Protein AF-A0A559A047-F1 (afdb_monomer)

Sequence (245 aa):
FEKEGGDVDLVPFVTLNEDALVKSVAIMVENIDNTTVFFVAGGFSAADEPDGSAKFIVNILLNEKVRAAIDSFIARGGLIIGICNGFQALVKSGLLPYGNFEDAKSTSPTLFYNDANQHVAKMVETRIANTNSPWLTGVQVGDIHAIPVSHGEGKFVVTAEEFAELRDNGQIFSQYVDFEGKPSMDSKYNPNGSVHAIEGITSKNGQIIGKMGHSERYEDGLFQNIPGNKDQHLFASAVKYFTGK

pLDDT: mean 95.32, std 5.27, range [61.28, 98.88]

Organism: Streptococcus pneumoniae (NCBI:txid1313)

Solvent-accessible surface area (backbone atoms only — not comparable to full-atom values): 12922 Å² total; per-residue (Å²): 82,61,91,58,72,38,89,81,88,88,76,83,79,43,72,90,44,70,70,44,34,56,49,31,52,51,54,50,31,55,48,46,72,74,51,61,68,47,75,39,66,57,69,56,46,74,75,21,49,95,83,45,70,16,50,55,51,23,56,52,54,65,32,70,65,42,34,54,33,49,54,54,32,48,75,74,70,28,36,37,41,16,31,35,30,13,19,40,16,37,27,74,48,16,33,37,58,56,61,47,81,44,84,80,51,100,64,50,59,41,61,36,64,10,75,77,74,44,72,45,74,49,76,35,39,32,26,28,65,34,54,73,26,61,45,29,70,63,55,53,71,66,46,61,33,40,32,46,34,72,46,42,53,60,9,35,45,63,42,74,65,56,45,49,50,36,55,76,70,43,21,47,28,28,25,17,13,41,99,87,68,44,75,25,76,52,58,91,36,14,72,25,55,18,53,91,11,45,43,22,37,28,10,74,77,21,43,32,38,28,25,43,50,40,67,79,80,65,56,97,84,60,65,78,92,52,79,74,45,54,80,65,36,41,54,47,16,46,42,24,68,78,67,76,100

Radius of gyration: 17.15 Å; Cα contacts (8 Å, |Δi|>4): 514; chains: 1; bounding box: 40×43×46 Å

Foldseek 3Di:
DVVLVDDDDDDDQDDPDDVSNVVSLVVLLVVLQVDQEAEDEADAVVPLPDPGALVVVLVSCPDPSNLVSVVVSLVVLGFYEYEASGLQSCQCQCCPQAVHRDDDDPQGKHWAFFPVLDWDWDWAKKFFCAQLALLQPVDDGLAIATFTFTDGGQAIDHDPVVVVVQVVLRFQGMFFDDPVSHHDQPCVGLVRSHVSRRAKTHYSNRRYIYGRTCLVPDDPPPPPVPDGHSHSCSVNSSVCVVPVD

Mean predicted aligned error: 3.23 Å

InterPro domains:
  IPR029062 Class I glutamine amidotransferase-like [G3DSA:3.40.50.880] (1-243)
  IPR029062 Class I glutamine amidotransferase-like [SSF52317] (31-242)

Nearest PDB structures (foldseek):
  6jt9-assembly1_A  TM=8.331E-01  e=6.685E-14  Salmonella enterica subsp. enterica serovar Typhimurium
  7dw7-assembly1_A  TM=8.447E-01  e=9.675E-14  Salmonella enterica subsp. enterica serovar Typhimurium
  6jt8-assembly1_A  TM=8.347E-01  e=8.042E-14  Salmonella enterica subsp. enterica serovar Typhimurium
  6jta-assembly1_A  TM=8.471E-01  e=1.238E-13  Salmonella enterica subsp. enterica serovar Typhimurium
  4lgy-assembly1_A  TM=8.451E-01  e=3.120E-13  Salmonella enterica subsp. enterica serovar Typhimurium str. LT2

Structure (mmCIF, N/CA/C/O backbone):
data_AF-A0A559A047-F1
#
_entry.id   AF-A0A559A047-F1
#
loop_
_atom_site.group_PDB
_atom_site.id
_atom_site.type_symbol
_atom_site.label_atom_id
_atom_site.label_alt_id
_atom_site.label_comp_id
_atom_site.label_asym_id
_atom_site.label_entity_id
_atom_site.label_seq_id
_atom_site.pdbx_PDB_ins_code
_atom_site.Cartn_x
_atom_site.Cartn_y
_atom_site.Cartn_z
_atom_site.occupancy
_atom_site.B_iso_or_equiv
_atom_site.auth_seq_id
_atom_site.auth_comp_id
_atom_site.auth_asym_id
_atom_site.auth_atom_id
_atom_site.pdbx_PDB_model_num
ATOM 1 N N . PHE A 1 1 ? -14.385 -0.447 -3.610 1.00 94.56 1 PHE A N 1
ATOM 2 C CA . PHE A 1 1 ? -15.170 -0.963 -2.470 1.00 94.56 1 PHE A CA 1
ATOM 3 C C . PHE A 1 1 ? -16.661 -0.985 -2.773 1.00 94.56 1 PHE A C 1
ATOM 5 O O . PHE A 1 1 ? -17.214 -2.071 -2.726 1.00 94.56 1 PHE A O 1
ATOM 12 N N . GLU A 1 2 ? -17.290 0.129 -3.165 1.00 95.88 2 GLU A N 1
ATOM 13 C CA . GLU A 1 2 ? -18.728 0.154 -3.519 1.00 95.88 2 GLU A CA 1
ATOM 14 C C . GLU A 1 2 ? -19.110 -0.876 -4.594 1.00 95.88 2 GLU A C 1
ATOM 16 O O . GLU A 1 2 ? -20.060 -1.631 -4.408 1.00 95.88 2 GLU A O 1
ATOM 21 N N . LYS A 1 3 ? -18.312 -0.996 -5.671 1.00 93.94 3 LYS A N 1
ATOM 22 C CA . LYS A 1 3 ? -18.480 -2.034 -6.714 1.00 93.94 3 LYS A CA 1
ATOM 23 C C . LYS A 1 3 ? -18.537 -3.460 -6.146 1.00 93.94 3 LYS A C 1
ATOM 25 O O . LYS A 1 3 ? -19.257 -4.299 -6.672 1.00 93.94 3 LYS A O 1
ATOM 30 N N . GLU A 1 4 ? -17.806 -3.708 -5.064 1.00 95.69 4 GLU A N 1
ATOM 31 C CA . GLU A 1 4 ? -17.700 -5.015 -4.408 1.00 95.69 4 GLU A CA 1
ATOM 32 C C . GLU A 1 4 ? -18.753 -5.205 -3.303 1.00 95.69 4 GLU A C 1
ATOM 34 O O . GLU A 1 4 ? -18.757 -6.225 -2.622 1.00 95.69 4 GLU A O 1
ATOM 39 N N . GLY A 1 5 ? -19.652 -4.232 -3.105 1.00 95.12 5 GLY A N 1
ATOM 40 C CA . GLY A 1 5 ? -20.720 -4.282 -2.105 1.00 95.12 5 GLY A CA 1
ATOM 41 C C . GLY A 1 5 ? -20.343 -3.749 -0.720 1.00 95.12 5 GLY A C 1
ATOM 42 O O . GLY A 1 5 ? -21.076 -4.000 0.234 1.00 95.12 5 GLY A O 1
ATOM 43 N N . GLY A 1 6 ? -19.218 -3.039 -0.588 1.00 95.38 6 GLY A N 1
ATOM 44 C CA . GLY A 1 6 ? -18.869 -2.319 0.640 1.00 95.38 6 GLY A CA 1
ATOM 45 C C . GLY A 1 6 ? -19.528 -0.939 0.710 1.00 95.38 6 GLY A C 1
ATOM 46 O O . GLY A 1 6 ? -19.607 -0.256 -0.307 1.00 95.38 6 GLY A O 1
ATOM 47 N N . ASP A 1 7 ? -19.948 -0.525 1.905 1.00 96.31 7 ASP A N 1
ATOM 48 C CA . ASP A 1 7 ? -20.352 0.859 2.182 1.00 96.31 7 ASP A CA 1
ATOM 49 C C . ASP A 1 7 ? -19.104 1.733 2.394 1.00 96.31 7 ASP A C 1
ATOM 51 O O . ASP A 1 7 ? -18.129 1.273 3.000 1.00 96.31 7 ASP A O 1
ATOM 55 N N . VAL A 1 8 ? -19.084 2.948 1.840 1.00 96.12 8 VAL A N 1
ATOM 56 C CA . VAL A 1 8 ? -17.882 3.798 1.802 1.00 96.12 8 VAL A CA 1
ATOM 57 C C . VAL A 1 8 ? -18.174 5.197 2.324 1.00 96.12 8 VAL A C 1
ATOM 59 O O . VAL A 1 8 ? -18.766 6.026 1.640 1.00 96.12 8 VAL A O 1
ATOM 62 N N . ASP A 1 9 ? -17.599 5.496 3.486 1.00 95.44 9 ASP A N 1
ATOM 63 C CA . ASP A 1 9 ? -17.554 6.845 4.040 1.00 95.44 9 ASP A CA 1
ATOM 64 C C . ASP A 1 9 ? -16.245 7.553 3.662 1.00 95.44 9 ASP A C 1
ATOM 66 O O . ASP A 1 9 ? -15.187 7.342 4.263 1.00 95.44 9 ASP A O 1
ATOM 70 N N . LEU A 1 10 ? -16.307 8.430 2.656 1.00 94.19 10 LEU A N 1
ATOM 71 C CA . LEU A 1 10 ? -15.186 9.292 2.280 1.00 94.19 10 LEU A CA 1
ATOM 72 C C . LEU A 1 10 ? -15.208 10.583 3.106 1.00 94.19 10 LEU A C 1
ATOM 74 O O . LEU A 1 10 ? -15.991 11.494 2.833 1.00 94.19 10 LEU A O 1
ATOM 78 N N . VAL A 1 11 ? -14.302 10.696 4.078 1.00 91.69 11 VAL A N 1
ATOM 79 C CA . VAL A 1 11 ? -14.244 11.862 4.970 1.00 91.69 11 VAL A CA 1
ATOM 80 C C . VAL A 1 11 ? -12.954 12.663 4.774 1.00 91.69 11 VAL A C 1
ATOM 82 O O . VAL A 1 11 ? -11.863 12.129 4.981 1.00 91.69 11 VAL A O 1
ATOM 85 N N . PRO A 1 12 ? -13.039 13.956 4.404 1.00 92.06 12 PRO A N 1
ATOM 86 C CA . PRO A 1 12 ? -11.865 14.813 4.323 1.00 92.06 12 PRO A CA 1
ATOM 87 C C . PRO A 1 12 ? -11.350 15.166 5.722 1.00 92.06 12 PRO A C 1
ATOM 89 O O . PRO A 1 12 ? -12.118 15.542 6.608 1.00 92.06 12 PRO A O 1
ATOM 92 N N . PHE A 1 13 ? -10.030 15.122 5.902 1.00 92.94 13 PHE A N 1
ATOM 93 C CA . PHE A 1 13 ? -9.384 15.618 7.113 1.00 92.94 13 PHE A CA 1
ATOM 94 C C . PHE A 1 13 ? -9.117 17.124 6.975 1.00 92.94 13 PHE A C 1
ATOM 96 O O . PHE A 1 13 ? -8.301 17.549 6.155 1.00 92.94 13 PHE A O 1
ATOM 103 N N . VAL A 1 14 ? -9.832 17.948 7.741 1.00 94.19 14 VAL A N 1
ATOM 104 C CA . VAL A 1 14 ? -9.858 19.408 7.574 1.00 94.19 14 VAL A CA 1
ATOM 105 C C . VAL A 1 14 ? -8.862 20.084 8.517 1.00 94.19 14 VAL A C 1
ATOM 107 O O . VAL A 1 14 ? -8.953 19.954 9.733 1.00 94.19 14 VAL A O 1
ATOM 110 N N . THR A 1 15 ? -7.943 20.872 7.955 1.00 91.31 15 THR A N 1
ATOM 111 C CA . THR A 1 15 ? -6.836 21.530 8.683 1.00 91.31 15 THR A CA 1
ATOM 112 C C . THR A 1 15 ? -6.876 23.056 8.661 1.00 91.31 15 THR A C 1
ATOM 114 O O . THR A 1 15 ? -5.868 23.712 8.902 1.00 91.31 15 THR A O 1
ATOM 117 N N . LEU A 1 16 ? -8.031 23.650 8.354 1.00 92.25 16 LEU A N 1
ATOM 118 C CA . LEU A 1 16 ? -8.151 25.100 8.151 1.00 92.25 16 LEU A CA 1
ATOM 119 C C . LEU A 1 16 ? -7.840 25.930 9.408 1.00 92.25 16 LEU A C 1
ATOM 121 O O . LEU A 1 16 ? -7.408 27.074 9.297 1.00 92.25 16 LEU A O 1
ATOM 125 N N . ASN A 1 17 ? -8.102 25.377 10.592 1.00 94.56 17 ASN A N 1
ATOM 126 C CA . ASN A 1 17 ? -7.826 25.974 11.897 1.00 94.56 17 ASN A CA 1
ATOM 127 C C . ASN A 1 17 ? -7.798 24.880 12.982 1.00 94.56 17 ASN A C 1
ATOM 129 O O . ASN A 1 17 ? -8.075 23.712 12.699 1.00 94.56 17 ASN A O 1
ATOM 133 N N . GLU A 1 18 ? -7.459 25.260 14.214 1.00 94.12 18 GLU A N 1
ATOM 134 C CA . GLU A 1 18 ? -7.336 24.340 15.352 1.00 94.12 18 GLU A CA 1
ATOM 135 C C . GLU A 1 18 ? -8.647 23.602 15.667 1.00 94.12 18 GLU A C 1
ATOM 137 O O . GLU A 1 18 ? -8.643 22.378 15.792 1.00 94.12 18 GLU A O 1
ATOM 142 N N . ASP A 1 19 ? -9.783 24.304 15.695 1.00 96.44 19 ASP A N 1
ATOM 143 C CA . ASP A 1 19 ? -11.090 23.688 15.958 1.00 96.44 19 ASP A CA 1
ATOM 144 C C . ASP A 1 19 ? -11.451 22.639 14.894 1.00 96.44 19 ASP A C 1
ATOM 146 O O . ASP A 1 19 ? -11.928 21.546 15.209 1.00 96.44 19 ASP A O 1
ATOM 150 N N . ALA A 1 20 ? -11.193 22.945 13.619 1.00 96.31 20 ALA A N 1
ATOM 151 C CA . ALA A 1 20 ? -11.416 22.027 12.507 1.00 96.31 20 ALA A CA 1
ATOM 152 C C . ALA A 1 20 ? -10.490 20.805 12.577 1.00 96.31 20 ALA A C 1
ATOM 154 O O . ALA A 1 20 ? -10.931 19.694 12.274 1.00 96.31 20 ALA A O 1
ATOM 155 N N . LEU A 1 21 ? -9.244 20.992 13.021 1.00 94.81 21 LEU A N 1
ATOM 156 C CA . LEU A 1 21 ? -8.288 19.909 13.231 1.00 94.81 21 LEU A CA 1
ATOM 157 C C . LEU A 1 21 ? -8.768 18.964 14.339 1.00 94.81 21 LEU A C 1
ATOM 159 O O . LEU A 1 21 ? -8.860 17.756 14.124 1.00 94.81 21 LEU A O 1
ATOM 163 N N . VAL A 1 22 ? -9.130 19.511 15.503 1.00 96.25 22 VAL A N 1
ATOM 164 C CA . VAL A 1 22 ? -9.648 18.738 16.644 1.00 96.25 22 VAL A CA 1
ATOM 165 C C . VAL A 1 22 ? -10.919 17.985 16.253 1.00 96.25 22 VAL A C 1
ATOM 167 O O . VAL A 1 22 ? -11.059 16.801 16.569 1.00 96.25 22 VAL A O 1
ATOM 170 N N . LYS A 1 23 ? -11.821 18.638 15.513 1.00 97.50 23 LYS A N 1
ATOM 171 C CA . LYS A 1 23 ? -13.036 18.009 14.988 1.00 97.50 23 LYS A CA 1
ATOM 172 C C . LYS A 1 23 ? -12.722 16.885 13.999 1.00 97.50 23 LYS A C 1
ATOM 174 O O . LYS A 1 23 ? -13.347 15.833 14.079 1.00 97.50 23 LYS A O 1
ATOM 179 N N . SER A 1 24 ? -11.752 17.075 13.105 1.00 97.50 24 SER A N 1
ATOM 180 C CA . SER A 1 24 ? -11.345 16.046 12.137 1.00 97.50 24 SER A CA 1
ATOM 181 C C . SER A 1 24 ? -10.750 14.821 12.824 1.00 97.50 24 SER A C 1
ATOM 183 O O . SER A 1 24 ? -11.077 13.701 12.447 1.00 97.50 24 SER A O 1
ATOM 185 N N . VAL A 1 25 ? -9.950 15.014 13.880 1.00 97.75 25 VAL A N 1
ATOM 186 C CA . VAL A 1 25 ? -9.449 13.910 14.716 1.00 97.75 25 VAL A CA 1
ATOM 187 C C . VAL A 1 25 ? -10.603 13.150 15.368 1.00 97.75 25 VAL A C 1
ATOM 189 O O . VAL A 1 25 ? -10.619 11.925 15.324 1.00 97.75 25 VAL A O 1
ATOM 192 N N . ALA A 1 26 ? -11.580 13.855 15.947 1.00 98.00 26 ALA A N 1
ATOM 193 C CA . ALA A 1 26 ? -12.727 13.216 16.592 1.00 98.00 26 ALA A CA 1
ATOM 194 C C . ALA A 1 26 ? -13.568 12.390 15.602 1.00 98.00 26 ALA A C 1
ATOM 196 O O . ALA A 1 26 ? -13.859 11.232 15.885 1.00 98.00 26 ALA A O 1
ATOM 197 N N . ILE A 1 27 ? -13.886 12.954 14.430 1.00 97.88 27 ILE A N 1
ATOM 198 C CA . ILE A 1 27 ? -14.633 12.252 13.372 1.00 97.88 27 ILE A CA 1
ATOM 199 C C . ILE A 1 27 ? -13.848 11.037 12.867 1.00 97.88 27 ILE A C 1
ATOM 201 O O . ILE A 1 27 ? -14.415 9.971 12.661 1.00 97.88 27 ILE A O 1
ATOM 205 N N . MET A 1 28 ? -12.534 11.176 12.677 1.00 97.62 28 MET A N 1
ATOM 206 C CA . MET A 1 28 ? -11.696 10.068 12.225 1.00 97.62 28 MET A CA 1
ATOM 207 C C . MET A 1 28 ? -11.689 8.915 13.232 1.00 97.62 28 MET A C 1
ATOM 209 O O . MET A 1 28 ? -11.826 7.769 12.820 1.00 97.62 28 MET A O 1
ATOM 213 N N . VAL A 1 29 ? -11.563 9.208 14.530 1.00 98.31 29 VAL A N 1
ATOM 214 C CA . VAL A 1 29 ? -11.638 8.194 15.596 1.00 98.31 29 VAL A CA 1
ATOM 215 C C . VAL A 1 29 ? -12.998 7.500 15.590 1.00 98.31 29 VAL A C 1
ATOM 217 O O . VAL A 1 29 ? -13.044 6.276 15.548 1.00 98.31 29 VAL A O 1
ATOM 220 N N . GLU A 1 30 ? -14.092 8.263 15.539 1.00 98.19 30 GLU A N 1
ATOM 221 C CA . GLU A 1 30 ? -15.452 7.711 15.480 1.00 98.19 30 GLU A CA 1
ATOM 222 C C . GLU A 1 30 ? -15.652 6.796 14.261 1.00 98.19 30 GLU A C 1
ATOM 224 O O . GLU A 1 30 ? -16.210 5.705 14.382 1.00 98.19 30 GLU A O 1
ATOM 229 N N . ASN A 1 31 ? -15.148 7.188 13.092 1.00 97.69 31 ASN A N 1
ATOM 230 C CA . ASN A 1 31 ? -15.243 6.369 11.886 1.00 97.69 31 ASN A CA 1
ATOM 231 C C . ASN A 1 31 ? -14.371 5.114 11.965 1.00 97.69 31 ASN A C 1
ATOM 233 O O . ASN A 1 31 ? -14.818 4.038 11.571 1.00 97.69 31 ASN A O 1
ATOM 237 N N . ILE A 1 32 ? -13.147 5.224 12.495 1.00 97.81 32 ILE A N 1
ATOM 238 C CA . ILE A 1 32 ? -12.282 4.062 12.738 1.00 97.81 32 ILE A CA 1
ATOM 239 C C . ILE A 1 32 ? -12.993 3.087 13.674 1.00 97.81 32 ILE A C 1
ATOM 241 O O . ILE A 1 32 ? -13.008 1.893 13.392 1.00 97.81 32 ILE A O 1
ATOM 245 N N . ASP A 1 33 ? -13.658 3.576 14.720 1.00 97.31 33 ASP A N 1
ATOM 246 C CA . ASP A 1 33 ? -14.400 2.753 15.674 1.00 97.31 33 ASP A CA 1
ATOM 247 C C . ASP A 1 33 ? -15.636 2.077 15.066 1.00 97.31 33 ASP A C 1
ATOM 249 O O . ASP A 1 33 ? -16.035 1.023 15.558 1.00 97.31 33 ASP A O 1
ATOM 253 N N . ASN A 1 34 ? -16.185 2.573 13.957 1.00 96.94 34 ASN A N 1
ATOM 254 C CA . ASN A 1 34 ? -17.396 2.021 13.336 1.00 96.94 34 ASN A CA 1
ATOM 255 C C . ASN A 1 34 ? -17.174 1.338 11.975 1.00 96.94 34 ASN A C 1
ATOM 257 O O . ASN A 1 34 ? -18.116 0.781 11.417 1.00 96.94 34 ASN A O 1
ATOM 261 N N . THR A 1 35 ? -15.942 1.312 11.458 1.00 97.56 35 THR A N 1
ATOM 262 C CA . THR A 1 35 ? -15.602 0.624 10.200 1.00 97.56 35 THR A CA 1
ATOM 263 C C . THR A 1 35 ? -14.910 -0.726 10.422 1.00 97.56 35 THR A C 1
ATOM 265 O O . THR A 1 35 ? -14.340 -1.008 11.482 1.00 97.56 35 THR A O 1
ATOM 268 N N . THR A 1 36 ? -14.921 -1.576 9.394 1.00 97.69 36 THR A N 1
ATOM 269 C CA . THR A 1 36 ? -14.139 -2.824 9.317 1.00 97.69 36 THR A CA 1
ATOM 270 C C . THR A 1 36 ? -12.917 -2.707 8.406 1.00 97.69 36 THR A C 1
ATOM 272 O O . THR A 1 36 ? -11.971 -3.486 8.538 1.00 97.69 36 THR A O 1
ATOM 275 N N . VAL A 1 37 ? -12.903 -1.716 7.508 1.00 98.31 37 VAL A N 1
ATOM 276 C CA . VAL A 1 37 ? -11.804 -1.453 6.574 1.00 98.31 37 VAL A CA 1
ATOM 277 C C . VAL A 1 37 ? -11.386 0.008 6.668 1.00 98.31 37 VAL A C 1
ATOM 279 O O . VAL A 1 37 ? -12.218 0.909 6.574 1.00 98.31 37 VAL A O 1
ATOM 282 N N . PHE A 1 38 ? -10.083 0.245 6.799 1.00 98.19 38 PHE A N 1
ATOM 283 C CA . PHE A 1 38 ? -9.502 1.582 6.793 1.00 98.19 38 PHE A CA 1
ATOM 284 C C . PHE A 1 38 ? -8.561 1.753 5.592 1.00 98.19 38 PHE A C 1
ATOM 286 O O . PHE A 1 38 ? -7.530 1.088 5.485 1.00 98.19 38 PHE A O 1
ATOM 293 N N . PHE A 1 39 ? -8.923 2.644 4.666 1.00 98.00 39 PHE A N 1
ATOM 294 C CA . PHE A 1 39 ? -8.130 2.948 3.475 1.00 98.00 39 PHE A CA 1
ATOM 295 C C . PHE A 1 39 ? -7.461 4.319 3.623 1.00 98.00 39 PHE A C 1
ATOM 297 O O . PHE A 1 39 ? -8.120 5.356 3.623 1.00 98.00 39 PHE A O 1
ATOM 304 N N . VAL A 1 40 ? -6.129 4.323 3.682 1.00 96.56 40 VAL A N 1
ATOM 305 C CA . VAL A 1 40 ? -5.307 5.525 3.518 1.00 96.56 40 VAL A CA 1
ATOM 306 C C . VAL A 1 40 ? -5.052 5.783 2.025 1.00 96.56 40 VAL A C 1
ATOM 308 O O . VAL A 1 40 ? -4.298 5.057 1.369 1.00 96.56 40 VAL A O 1
ATOM 311 N N . ALA A 1 41 ? -5.714 6.799 1.472 1.00 92.38 41 ALA A N 1
ATOM 312 C CA . ALA A 1 41 ? -5.682 7.110 0.043 1.00 92.38 41 ALA A CA 1
ATOM 313 C C . ALA A 1 41 ? -4.315 7.628 -0.453 1.00 92.38 41 ALA A C 1
ATOM 315 O O . ALA A 1 41 ? -3.497 8.147 0.309 1.00 92.38 41 ALA A O 1
ATOM 316 N N . GLY A 1 42 ? -4.087 7.508 -1.764 1.00 89.31 42 GLY A N 1
ATOM 317 C CA . GLY A 1 42 ? -2.942 8.111 -2.448 1.00 89.31 42 GLY A CA 1
ATOM 318 C C . GLY A 1 42 ? -3.128 9.608 -2.727 1.00 89.31 42 GLY A C 1
ATOM 319 O O . GLY A 1 42 ? -4.227 10.144 -2.612 1.00 89.31 42 GLY A O 1
ATOM 320 N N . GLY A 1 43 ? -2.058 10.287 -3.145 1.00 89.12 43 GLY A N 1
ATOM 321 C CA . GLY A 1 43 ? -2.073 11.724 -3.425 1.00 89.12 43 GLY A CA 1
ATOM 322 C C . GLY A 1 43 ? -0.743 12.389 -3.086 1.00 89.12 43 GLY A C 1
ATOM 323 O O . GLY A 1 43 ? 0.294 11.738 -3.110 1.00 89.12 43 GLY A O 1
ATOM 324 N N . PHE A 1 44 ? -0.803 13.679 -2.773 1.00 84.88 44 PHE A N 1
ATOM 325 C CA . PHE A 1 44 ? 0.323 14.486 -2.299 1.00 84.88 44 PHE A CA 1
ATOM 326 C C . PHE A 1 44 ? -0.138 15.229 -1.043 1.00 84.88 44 PHE A C 1
ATOM 328 O O . PHE A 1 44 ? -0.491 16.411 -1.100 1.00 84.88 44 PHE A O 1
ATOM 335 N N . SER A 1 45 ? -0.275 14.521 0.083 1.00 79.00 45 SER A N 1
ATOM 336 C CA . SER A 1 45 ? -0.760 15.131 1.325 1.00 79.00 45 SER A CA 1
ATOM 337 C C . SER A 1 45 ? 0.152 16.293 1.730 1.00 79.00 45 SER A C 1
ATOM 339 O O . SER A 1 45 ? 1.362 16.104 1.832 1.00 79.00 45 SER A O 1
ATOM 341 N N . ALA A 1 46 ? -0.420 17.486 1.925 1.00 79.12 46 ALA A N 1
ATOM 342 C CA . ALA A 1 46 ? 0.334 18.729 2.133 1.00 79.12 46 ALA A CA 1
ATOM 343 C C . ALA A 1 46 ? 1.414 19.001 1.059 1.00 79.12 46 ALA A C 1
ATOM 345 O O . ALA A 1 46 ? 2.460 19.557 1.368 1.00 79.12 46 ALA A O 1
ATOM 346 N N . ALA A 1 47 ? 1.165 18.599 -0.194 1.00 77.81 47 ALA A N 1
ATOM 347 C CA . ALA A 1 47 ? 2.112 18.698 -1.310 1.00 77.81 47 ALA A CA 1
ATOM 348 C C . ALA A 1 47 ? 3.462 17.988 -1.068 1.00 77.81 47 ALA A C 1
ATOM 350 O O . ALA A 1 47 ? 4.443 18.318 -1.722 1.00 77.81 47 ALA A O 1
ATOM 351 N N . ASP A 1 48 ? 3.498 17.014 -0.147 1.00 77.94 48 ASP A N 1
ATOM 352 C CA . ASP A 1 48 ? 4.711 16.323 0.316 1.00 77.94 48 ASP A CA 1
ATOM 353 C C . ASP A 1 48 ? 5.765 17.243 0.986 1.00 77.94 48 ASP A C 1
ATOM 355 O O . ASP A 1 48 ? 6.903 16.843 1.241 1.00 77.94 48 ASP A O 1
ATOM 359 N N . GLU A 1 49 ? 5.355 18.455 1.369 1.00 74.69 49 GLU A N 1
ATOM 360 C CA . GLU A 1 49 ? 6.133 19.407 2.165 1.00 74.69 49 GLU A CA 1
ATOM 361 C C . GLU A 1 49 ? 6.090 19.053 3.671 1.00 74.69 49 GLU A C 1
ATOM 363 O O . GLU A 1 49 ? 5.137 18.421 4.149 1.00 74.69 49 GLU A O 1
ATOM 368 N N . PRO A 1 50 ? 7.084 19.475 4.482 1.00 61.28 50 PRO A N 1
ATOM 369 C CA . PRO A 1 50 ? 8.269 20.256 4.106 1.00 61.28 50 PRO A CA 1
ATOM 370 C C . PRO A 1 50 ? 9.476 19.431 3.630 1.00 61.28 50 PRO A C 1
ATOM 372 O O . PRO A 1 50 ? 10.445 20.009 3.172 1.00 61.28 50 PRO A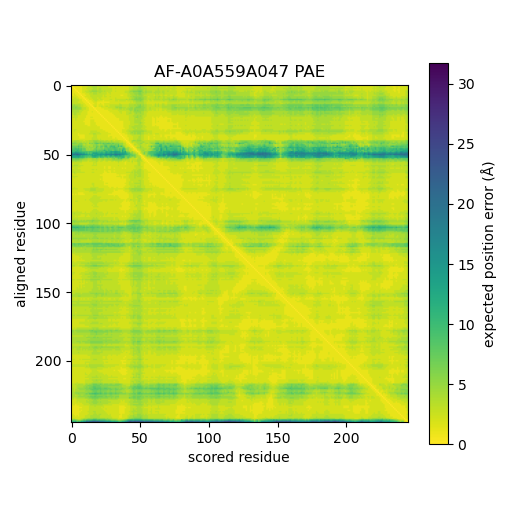 O 1
ATOM 375 N N . ASP A 1 51 ? 9.479 18.104 3.801 1.00 66.94 51 ASP A N 1
ATOM 376 C CA . ASP A 1 51 ? 10.692 17.290 3.589 1.00 66.94 51 ASP A CA 1
ATOM 377 C C . ASP A 1 51 ? 10.335 15.811 3.306 1.00 66.94 51 ASP A C 1
ATOM 379 O O . ASP A 1 51 ? 10.813 14.893 3.986 1.00 66.94 51 ASP A O 1
ATOM 383 N N . GLY A 1 52 ? 9.425 15.561 2.366 1.00 72.06 52 GLY A N 1
ATOM 384 C CA . GLY A 1 52 ? 9.163 14.230 1.811 1.00 72.06 52 GLY A CA 1
ATOM 385 C C . GLY A 1 52 ? 7.764 13.680 2.075 1.00 72.06 52 GLY A C 1
ATOM 386 O O . GLY A 1 52 ? 7.062 14.078 3.012 1.00 72.06 52 GLY A O 1
ATOM 387 N N . SER A 1 53 ? 7.377 12.695 1.265 1.00 81.88 53 SER A N 1
ATOM 388 C CA . SER A 1 53 ? 5.977 12.315 1.113 1.00 81.88 53 SER A CA 1
ATOM 389 C C . SER A 1 53 ? 5.323 11.758 2.373 1.00 81.88 53 SER A C 1
ATOM 391 O O . SER A 1 53 ? 5.957 11.079 3.190 1.00 81.88 53 SER A O 1
ATOM 393 N N . ALA A 1 54 ? 4.017 12.009 2.481 1.00 87.56 54 ALA A N 1
ATOM 394 C CA . ALA A 1 54 ? 3.100 11.467 3.488 1.00 87.56 54 ALA A CA 1
ATOM 395 C C . ALA A 1 54 ? 3.304 11.933 4.942 1.00 87.56 54 ALA A C 1
ATOM 397 O O . ALA A 1 54 ? 2.568 11.487 5.823 1.00 87.56 54 ALA A O 1
ATOM 398 N N . LYS A 1 55 ? 4.241 12.849 5.229 1.00 87.38 55 LYS A N 1
ATOM 399 C CA . LYS A 1 55 ? 4.496 13.351 6.599 1.00 87.38 55 LYS A CA 1
ATOM 400 C C . LYS A 1 55 ? 3.249 13.875 7.299 1.00 87.38 55 LYS A C 1
ATOM 402 O O . LYS A 1 55 ? 3.060 13.646 8.491 1.00 87.38 55 LYS A O 1
ATOM 407 N N . PHE A 1 56 ? 2.389 14.557 6.552 1.00 90.06 56 PHE A N 1
ATOM 408 C CA . PHE A 1 56 ? 1.139 15.061 7.092 1.00 90.06 56 PHE A CA 1
ATOM 409 C C . PHE A 1 56 ? 0.226 13.922 7.576 1.00 90.06 56 PHE A C 1
ATOM 411 O O . PHE A 1 56 ? -0.263 13.969 8.703 1.00 90.06 56 PHE A O 1
ATOM 418 N N . ILE A 1 57 ? 0.068 12.862 6.775 1.00 93.69 57 ILE A N 1
ATOM 419 C CA . ILE A 1 57 ? -0.701 11.674 7.169 1.00 93.69 57 ILE A CA 1
ATOM 420 C C . ILE A 1 57 ? -0.036 10.980 8.363 1.00 93.69 57 ILE A C 1
ATOM 422 O O . ILE A 1 57 ? -0.731 10.611 9.304 1.00 93.69 57 ILE A O 1
ATOM 426 N N . VAL A 1 58 ? 1.295 10.853 8.377 1.00 94.25 58 VAL A N 1
ATOM 427 C CA . VAL A 1 58 ? 2.037 10.256 9.503 1.00 94.25 58 VAL A CA 1
ATOM 428 C C . VAL A 1 58 ? 1.720 10.973 10.816 1.00 94.25 58 VAL A C 1
ATOM 430 O O . VAL A 1 58 ? 1.401 10.313 11.800 1.00 94.25 58 VAL A O 1
ATOM 433 N N . ASN A 1 59 ? 1.718 12.308 10.833 1.00 93.00 59 ASN A N 1
ATOM 434 C CA . ASN A 1 59 ? 1.372 13.077 12.033 1.00 93.00 59 ASN A CA 1
ATOM 435 C C . ASN A 1 59 ? -0.063 12.814 12.515 1.00 93.00 59 ASN A C 1
ATOM 437 O O . ASN A 1 59 ? -0.307 12.796 13.720 1.00 93.00 59 ASN A O 1
ATOM 441 N N . ILE A 1 60 ? -1.006 12.594 11.594 1.00 94.81 60 ILE A N 1
ATOM 442 C CA . ILE A 1 60 ? -2.380 12.210 11.944 1.00 94.81 60 ILE A CA 1
ATOM 443 C C . ILE A 1 60 ? -2.402 10.801 12.539 1.00 94.81 60 ILE A C 1
ATOM 445 O O . ILE A 1 60 ? -2.992 10.606 13.596 1.00 94.81 60 ILE A O 1
ATOM 449 N N . LEU A 1 61 ? -1.747 9.830 11.894 1.00 96.31 61 LEU A N 1
ATOM 450 C CA . LEU A 1 61 ? -1.708 8.438 12.359 1.00 96.31 61 LEU A CA 1
ATOM 451 C C . LEU A 1 61 ? -1.039 8.306 13.736 1.00 96.31 61 LEU A C 1
ATOM 453 O O . LEU A 1 61 ? -1.444 7.465 14.531 1.00 96.31 61 LEU A O 1
ATOM 457 N N . LEU A 1 62 ? -0.042 9.148 14.023 1.00 95.56 62 LEU A N 1
ATOM 458 C CA . LEU A 1 62 ? 0.668 9.187 15.303 1.00 95.56 62 LEU A CA 1
ATOM 459 C C . LEU A 1 62 ? -0.034 10.032 16.378 1.00 95.56 62 LEU A C 1
ATOM 461 O O . LEU A 1 62 ? 0.426 10.051 17.521 1.00 95.56 62 LEU A O 1
ATOM 465 N N . ASN A 1 63 ? -1.138 10.718 16.058 1.00 96.94 63 ASN A N 1
ATOM 466 C CA . ASN A 1 63 ? -1.954 11.375 17.075 1.00 96.94 63 ASN A CA 1
ATOM 467 C C . ASN A 1 63 ? -2.440 10.333 18.092 1.00 96.94 63 ASN A C 1
ATOM 469 O O . ASN A 1 63 ? -3.003 9.318 17.701 1.00 96.94 63 ASN A O 1
ATOM 473 N N . GLU A 1 64 ? -2.279 10.600 19.389 1.00 97.31 64 GLU A N 1
ATOM 474 C CA . GLU A 1 64 ? -2.559 9.633 20.462 1.00 97.31 64 GLU A CA 1
ATOM 475 C C . GLU A 1 64 ? -3.959 9.000 20.368 1.00 97.31 64 GLU A C 1
ATOM 477 O O . GLU A 1 64 ? -4.100 7.786 20.518 1.00 97.31 64 GLU A O 1
ATOM 482 N N . LYS A 1 65 ? -4.990 9.796 20.049 1.00 98.12 65 LYS A N 1
ATOM 483 C CA . LYS A 1 65 ? -6.370 9.299 19.930 1.00 98.12 65 LYS A CA 1
ATOM 484 C C . LYS A 1 65 ? -6.556 8.425 18.692 1.00 98.12 65 LYS A C 1
ATOM 486 O O . LYS A 1 65 ? -7.185 7.376 18.775 1.00 98.12 65 LYS A O 1
ATOM 491 N N . VAL A 1 66 ? -5.995 8.850 17.559 1.00 98.06 66 VAL A N 1
ATOM 492 C CA . VAL A 1 66 ? -6.056 8.099 16.295 1.00 98.06 66 VAL A CA 1
ATOM 493 C C . VAL A 1 66 ? -5.281 6.790 16.423 1.00 98.06 66 VAL A C 1
ATOM 495 O O . VAL A 1 66 ? -5.793 5.743 16.044 1.00 98.06 66 VAL A O 1
ATOM 498 N N . ARG A 1 67 ? -4.089 6.829 17.024 1.00 97.75 67 ARG A N 1
ATOM 499 C CA . ARG A 1 67 ? -3.260 5.657 17.313 1.00 97.75 67 ARG A CA 1
ATOM 500 C C . ARG A 1 67 ? -4.021 4.630 18.150 1.00 97.75 67 ARG A C 1
ATOM 502 O O . ARG A 1 67 ? -4.114 3.478 17.743 1.00 97.75 67 ARG A O 1
ATOM 509 N N . ALA A 1 68 ? -4.625 5.055 19.262 1.00 98.12 68 ALA A N 1
ATOM 510 C CA . ALA A 1 68 ? -5.404 4.172 20.132 1.00 98.12 68 ALA A CA 1
ATOM 511 C C . ALA A 1 68 ? -6.628 3.557 19.423 1.00 98.12 68 ALA A C 1
ATOM 513 O O . ALA A 1 68 ? -6.944 2.380 19.632 1.00 98.12 68 ALA A O 1
ATOM 514 N N . ALA A 1 69 ? -7.295 4.330 18.560 1.00 98.50 69 ALA A N 1
ATOM 515 C CA . ALA A 1 69 ? -8.395 3.837 17.735 1.00 98.50 69 ALA A CA 1
ATOM 516 C C . ALA A 1 69 ? -7.909 2.795 16.713 1.00 98.50 69 ALA A C 1
ATOM 518 O O . ALA A 1 69 ? -8.519 1.739 16.573 1.00 98.50 69 ALA A O 1
ATOM 519 N N . ILE A 1 70 ? -6.772 3.040 16.050 1.00 98.44 70 ILE A N 1
ATOM 520 C CA . ILE A 1 70 ? -6.157 2.093 15.105 1.00 98.44 70 ILE A CA 1
ATOM 521 C C . ILE A 1 70 ? -5.715 0.808 15.814 1.00 98.44 70 ILE A C 1
ATOM 523 O O . ILE A 1 70 ? -5.978 -0.278 15.303 1.00 98.44 70 ILE A O 1
ATOM 527 N N . ASP A 1 71 ? -5.098 0.897 16.994 1.00 97.69 71 ASP A N 1
ATOM 528 C CA . ASP A 1 71 ? -4.709 -0.282 17.778 1.00 97.69 71 ASP A CA 1
ATOM 529 C C . ASP A 1 71 ? -5.943 -1.136 18.126 1.00 97.69 71 ASP A C 1
ATOM 531 O O . ASP A 1 71 ? -5.945 -2.355 17.931 1.00 97.69 71 ASP A O 1
ATOM 535 N N . SER A 1 72 ? -7.036 -0.494 18.554 1.00 98.06 72 SER A N 1
ATOM 536 C CA . SER A 1 72 ? -8.318 -1.161 18.826 1.00 98.06 72 SER A CA 1
ATOM 537 C C . SER A 1 72 ? -8.939 -1.764 17.561 1.00 98.06 72 SER A C 1
ATOM 539 O O . SER A 1 72 ? -9.465 -2.880 17.591 1.00 98.06 72 SER A O 1
ATOM 541 N N . PHE A 1 73 ? -8.845 -1.057 16.433 1.00 98.44 73 PHE A N 1
ATOM 542 C CA . PHE A 1 73 ? -9.309 -1.502 15.120 1.00 98.44 73 PHE A CA 1
ATOM 543 C C . PHE A 1 73 ? -8.555 -2.744 14.625 1.00 98.44 73 PHE A C 1
ATOM 545 O O . PHE A 1 73 ? -9.175 -3.691 14.138 1.00 98.44 73 PHE A O 1
ATOM 552 N N . ILE A 1 74 ? -7.233 -2.786 14.789 1.00 97.94 74 ILE A N 1
ATOM 553 C CA . ILE A 1 74 ? -6.417 -3.955 14.440 1.00 97.94 74 ILE A CA 1
ATOM 554 C C . ILE A 1 74 ? -6.760 -5.127 15.366 1.00 97.94 74 ILE A C 1
ATOM 556 O O . ILE A 1 74 ? -6.994 -6.235 14.879 1.00 97.94 74 ILE A O 1
ATOM 560 N N . ALA A 1 75 ? -6.863 -4.886 16.680 1.00 97.44 75 ALA A N 1
ATOM 561 C CA . ALA A 1 75 ? -7.142 -5.918 17.682 1.00 97.44 75 ALA A CA 1
ATOM 562 C C . ALA A 1 75 ? -8.477 -6.648 17.456 1.00 97.44 75 ALA A C 1
ATOM 564 O O . ALA A 1 75 ? -8.593 -7.835 17.757 1.00 97.44 75 ALA A O 1
ATOM 565 N N . ARG A 1 76 ? -9.479 -5.965 16.890 1.00 96.94 76 ARG A N 1
ATOM 566 C CA . ARG A 1 76 ? -10.782 -6.558 16.536 1.00 96.94 76 ARG A CA 1
ATOM 567 C C . ARG A 1 76 ? -10.847 -7.165 15.128 1.00 96.94 76 ARG A C 1
ATOM 569 O O . ARG A 1 76 ? -11.934 -7.513 14.677 1.00 96.94 76 ARG A O 1
ATOM 576 N N . GLY A 1 77 ? -9.716 -7.296 14.432 1.00 97.06 77 GLY A N 1
ATOM 577 C CA . GLY A 1 77 ? -9.649 -7.944 13.117 1.00 97.06 77 GLY A CA 1
ATOM 578 C C . GLY A 1 77 ? -9.853 -7.011 11.921 1.00 97.06 77 GLY A C 1
ATOM 579 O O . GLY A 1 77 ? -10.087 -7.491 10.815 1.00 97.06 77 GLY A O 1
ATOM 580 N N . GLY A 1 78 ? -9.774 -5.691 12.113 1.00 98.38 78 GLY A N 1
ATOM 581 C CA . GLY A 1 78 ? -9.886 -4.720 11.027 1.00 98.38 78 GLY A CA 1
ATOM 582 C C . GLY A 1 78 ? -8.779 -4.874 9.979 1.00 98.38 78 GLY A C 1
ATOM 583 O O . GLY A 1 78 ? -7.677 -5.342 10.283 1.00 98.38 78 GLY A O 1
ATOM 584 N N . LEU A 1 79 ? -9.072 -4.480 8.738 1.00 98.75 79 LEU A N 1
ATOM 585 C CA . LEU A 1 79 ? -8.116 -4.505 7.628 1.00 98.75 79 LEU A CA 1
ATOM 586 C C . LEU A 1 79 ? -7.716 -3.087 7.206 1.00 98.75 79 LEU A C 1
ATOM 588 O O . LEU A 1 79 ? -8.574 -2.222 7.033 1.00 98.75 79 LEU A O 1
ATOM 592 N N . ILE A 1 80 ? -6.418 -2.854 6.992 1.00 98.81 80 ILE A N 1
ATOM 593 C CA . ILE A 1 80 ? -5.883 -1.552 6.558 1.00 98.81 80 ILE A CA 1
ATOM 594 C C . ILE A 1 80 ? -5.215 -1.688 5.188 1.00 98.81 80 ILE A C 1
ATOM 596 O O . ILE A 1 80 ? -4.437 -2.612 4.958 1.00 98.81 80 ILE A O 1
ATOM 600 N N . ILE A 1 81 ? -5.480 -0.745 4.286 1.00 98.75 81 ILE A N 1
ATOM 601 C CA . ILE A 1 81 ? -4.781 -0.632 3.001 1.00 98.75 81 ILE A CA 1
ATOM 602 C C . ILE A 1 81 ? -4.236 0.782 2.812 1.00 98.75 81 ILE A C 1
ATOM 604 O O . ILE A 1 81 ? -4.936 1.768 3.035 1.00 98.75 81 ILE A O 1
ATOM 608 N N . GLY A 1 82 ? -2.981 0.883 2.379 1.00 98.44 82 GLY A N 1
ATOM 609 C CA . GLY A 1 82 ? -2.371 2.133 1.937 1.00 98.44 82 GLY A CA 1
ATOM 610 C C . GLY A 1 82 ? -1.918 2.029 0.488 1.00 98.44 82 GLY A C 1
ATOM 611 O O . GLY A 1 82 ? -1.153 1.131 0.142 1.00 98.44 82 GLY A O 1
ATOM 612 N N . ILE A 1 83 ? -2.352 2.960 -0.360 1.00 98.19 83 ILE A N 1
ATOM 613 C CA . ILE A 1 83 ? -1.920 3.011 -1.764 1.00 98.19 83 ILE A CA 1
ATOM 614 C C . ILE A 1 83 ? -1.148 4.302 -2.024 1.00 98.19 83 ILE A C 1
ATOM 616 O O . ILE A 1 83 ? -1.609 5.388 -1.676 1.00 98.19 83 ILE A O 1
ATOM 620 N N . CYS A 1 84 ? 0.023 4.188 -2.654 1.00 96.88 84 CYS A N 1
ATOM 621 C CA . CYS A 1 84 ? 0.912 5.297 -2.997 1.00 96.88 84 CYS A CA 1
ATOM 622 C C . CYS A 1 84 ? 1.251 6.149 -1.756 1.00 96.88 84 CYS A C 1
ATOM 624 O O . CYS A 1 84 ? 1.998 5.689 -0.894 1.00 96.88 84 CYS A O 1
ATOM 626 N N . ASN A 1 85 ? 0.656 7.335 -1.594 1.00 95.62 85 ASN A N 1
ATOM 627 C CA . ASN A 1 85 ? 0.846 8.181 -0.407 1.00 95.62 85 ASN A CA 1
ATOM 628 C C . ASN A 1 85 ? 0.390 7.518 0.896 1.00 95.62 85 ASN A C 1
ATOM 630 O O . ASN A 1 85 ? 1.040 7.671 1.929 1.00 95.62 85 ASN A O 1
ATOM 634 N N . GLY A 1 86 ? -0.649 6.685 0.836 1.00 97.44 86 GLY A N 1
ATOM 635 C CA . GLY A 1 86 ? -1.050 5.875 1.977 1.00 97.44 86 GLY A CA 1
ATOM 636 C C . GLY A 1 86 ? -0.030 4.800 2.336 1.00 97.44 86 GLY A C 1
ATOM 637 O O . GLY A 1 86 ? 0.226 4.579 3.513 1.00 97.44 86 GLY A O 1
ATOM 638 N N . PHE A 1 87 ? 0.612 4.165 1.351 1.00 98.25 87 PHE A N 1
ATOM 639 C CA . PHE A 1 87 ? 1.678 3.198 1.629 1.00 98.25 87 PHE A CA 1
ATOM 640 C C . PHE A 1 87 ? 2.873 3.876 2.304 1.00 98.25 87 PHE A C 1
ATOM 642 O O . PHE A 1 87 ? 3.366 3.398 3.326 1.00 98.25 87 PHE A O 1
ATOM 649 N N . GLN A 1 88 ? 3.279 5.034 1.781 1.00 96.94 88 GLN A N 1
ATOM 650 C CA . GLN A 1 88 ? 4.322 5.861 2.383 1.00 96.94 88 GLN A CA 1
ATOM 651 C C . GLN A 1 88 ? 3.979 6.221 3.834 1.00 96.94 88 GLN A C 1
ATOM 653 O O . GLN A 1 88 ? 4.836 6.090 4.706 1.00 96.94 88 GLN A O 1
ATOM 658 N N . ALA A 1 89 ? 2.731 6.619 4.101 1.00 97.00 89 ALA A N 1
ATOM 659 C CA . ALA A 1 89 ? 2.266 6.939 5.445 1.00 97.00 89 ALA A CA 1
ATOM 660 C C . ALA A 1 89 ? 2.367 5.739 6.391 1.00 97.00 89 ALA A C 1
ATOM 662 O O . ALA A 1 89 ? 2.924 5.875 7.474 1.00 97.00 89 ALA A O 1
ATOM 663 N N . LEU A 1 90 ? 1.873 4.569 5.974 1.00 98.00 90 LEU A N 1
ATOM 664 C CA . LEU A 1 90 ? 1.856 3.363 6.806 1.00 98.00 90 LEU A CA 1
ATOM 665 C C . LEU A 1 90 ? 3.262 2.857 7.145 1.00 98.00 90 LEU A C 1
ATOM 667 O O . LEU A 1 90 ? 3.488 2.386 8.259 1.00 98.00 90 LEU A O 1
ATOM 671 N N . VAL A 1 91 ? 4.209 2.951 6.207 1.00 97.38 91 VAL A N 1
ATOM 672 C CA . VAL A 1 91 ? 5.612 2.591 6.465 1.00 97.38 91 VAL A CA 1
ATOM 673 C C . VAL A 1 91 ? 6.261 3.612 7.397 1.00 97.38 91 VAL A C 1
ATOM 675 O O . VAL A 1 91 ? 6.835 3.244 8.418 1.00 97.38 91 VAL A O 1
ATOM 678 N N . LYS A 1 92 ? 6.126 4.910 7.099 1.00 95.31 92 LYS A N 1
ATOM 679 C CA . LYS A 1 92 ? 6.757 5.981 7.890 1.00 95.31 92 LYS A CA 1
ATOM 680 C C . LYS A 1 92 ? 6.134 6.157 9.281 1.00 95.31 92 LYS A C 1
ATOM 682 O O . LYS A 1 92 ? 6.807 6.669 10.168 1.00 95.31 92 LYS A O 1
ATOM 687 N N . SER A 1 93 ? 4.885 5.738 9.490 1.00 95.69 93 SER A N 1
ATOM 688 C CA . SER A 1 93 ? 4.246 5.716 10.811 1.00 95.69 93 SER A CA 1
ATOM 689 C C . SER A 1 93 ? 4.645 4.504 11.652 1.00 95.69 93 SER A C 1
ATOM 691 O O . SER A 1 93 ? 4.203 4.403 12.791 1.00 95.69 93 SER A O 1
ATOM 693 N N . GLY A 1 94 ? 5.402 3.558 11.087 1.00 95.56 94 GLY A N 1
ATOM 694 C CA . GLY A 1 94 ? 5.770 2.322 11.764 1.00 95.56 94 GLY A CA 1
ATOM 695 C C . GLY A 1 94 ? 4.616 1.335 11.921 1.00 95.56 94 GLY A C 1
ATOM 696 O O . GLY A 1 94 ? 4.697 0.485 12.791 1.00 95.56 94 GLY A O 1
ATOM 697 N N . LEU A 1 95 ? 3.547 1.424 11.116 1.00 96.50 95 LEU A N 1
ATOM 698 C CA . LEU A 1 95 ? 2.497 0.391 11.069 1.00 96.50 95 LEU A CA 1
ATOM 699 C C . LEU A 1 95 ? 2.902 -0.767 10.154 1.00 96.50 95 LEU A C 1
ATOM 701 O O . LEU A 1 95 ? 2.711 -1.937 10.486 1.00 96.50 95 LEU A O 1
ATOM 705 N N . LEU A 1 96 ? 3.468 -0.449 8.990 1.00 98.06 96 LEU A N 1
ATOM 706 C CA . LEU A 1 96 ? 4.112 -1.415 8.108 1.00 98.06 96 LEU A CA 1
ATOM 707 C C . LEU A 1 96 ? 5.626 -1.389 8.333 1.00 98.06 96 LEU A C 1
ATOM 709 O O . LEU A 1 96 ? 6.191 -0.306 8.462 1.00 98.06 96 LEU A O 1
ATOM 713 N N . PRO A 1 97 ? 6.299 -2.552 8.318 1.00 97.31 97 PRO A N 1
ATOM 714 C CA . PRO A 1 97 ? 5.781 -3.914 8.109 1.00 97.31 97 PRO A CA 1
ATOM 715 C C . PRO A 1 97 ? 5.258 -4.624 9.379 1.00 97.31 97 PRO A C 1
ATOM 717 O O . PRO A 1 97 ? 5.072 -5.840 9.376 1.00 97.31 97 PRO A O 1
ATOM 720 N N . TYR A 1 98 ? 5.058 -3.931 10.493 1.00 96.56 98 TYR A N 1
ATOM 721 C CA . TYR A 1 98 ? 4.995 -4.589 11.803 1.00 96.56 98 TYR A CA 1
ATOM 722 C C . TYR A 1 98 ? 3.604 -5.133 12.177 1.00 96.56 98 TYR A C 1
ATOM 724 O O . TYR A 1 98 ? 3.498 -6.269 12.636 1.00 96.56 98 TYR A O 1
ATOM 732 N N . GLY A 1 99 ? 2.528 -4.406 11.866 1.00 94.56 99 GLY A N 1
ATOM 733 C CA . GLY A 1 99 ? 1.148 -4.753 12.253 1.00 94.56 99 GLY A CA 1
ATOM 734 C C . GLY A 1 99 ? 0.665 -4.082 13.542 1.00 94.56 99 GLY A C 1
ATOM 735 O O . GLY A 1 99 ? -0.461 -4.318 13.965 1.00 94.56 99 GLY A O 1
ATOM 736 N N . ASN A 1 100 ? 1.508 -3.243 14.130 1.00 94.38 100 ASN A N 1
ATOM 737 C CA . ASN A 1 100 ? 1.313 -2.380 15.290 1.00 94.38 100 ASN A CA 1
ATOM 738 C C . ASN A 1 100 ? 2.253 -1.180 15.114 1.00 94.38 100 ASN A C 1
ATOM 740 O O . ASN A 1 100 ? 3.167 -1.249 14.299 1.00 94.38 100 ASN A O 1
ATOM 744 N N . PHE A 1 101 ? 2.054 -0.098 15.864 1.00 94.56 101 PHE A N 1
ATOM 745 C CA . PHE A 1 101 ? 2.982 1.035 15.826 1.00 94.56 101 PHE A CA 1
ATOM 746 C C . PHE A 1 101 ? 4.313 0.689 16.507 1.00 94.56 101 PHE A C 1
ATOM 748 O O . PHE A 1 101 ? 4.370 0.591 17.735 1.00 94.56 101 PHE A O 1
ATOM 755 N N . GLU A 1 102 ? 5.373 0.565 15.714 1.00 93.94 102 GLU A N 1
ATOM 756 C CA . GLU A 1 102 ? 6.765 0.455 16.163 1.00 93.94 102 GLU A CA 1
ATOM 757 C C . GLU A 1 102 ? 7.521 1.765 15.892 1.00 93.94 102 GLU A C 1
ATOM 759 O O . GLU A 1 102 ? 7.284 2.440 14.888 1.00 93.94 102 GLU A O 1
ATOM 764 N N . ASP A 1 103 ? 8.470 2.117 16.760 1.00 88.94 103 ASP A N 1
ATOM 765 C CA . ASP A 1 103 ? 9.314 3.291 16.534 1.00 88.94 103 ASP A CA 1
ATOM 766 C C . ASP A 1 103 ? 10.269 3.055 15.355 1.00 88.94 103 ASP A C 1
ATOM 768 O O . ASP A 1 103 ? 10.989 2.051 15.297 1.00 88.94 103 ASP A O 1
ATOM 772 N N . ALA A 1 104 ? 10.312 4.013 14.427 1.00 85.38 104 ALA A N 1
ATOM 773 C CA . ALA A 1 104 ? 11.208 3.954 13.281 1.00 85.38 104 ALA A CA 1
ATOM 774 C C . ALA A 1 104 ? 12.679 3.989 13.731 1.00 85.38 104 ALA A C 1
ATOM 776 O O . ALA A 1 104 ? 13.122 4.894 14.442 1.00 85.38 104 ALA A O 1
ATOM 777 N N . LYS A 1 105 ? 13.456 3.008 13.274 1.00 90.44 105 LYS A N 1
ATOM 778 C CA . LYS A 1 105 ? 14.906 2.915 13.481 1.00 90.44 105 LYS A CA 1
ATOM 779 C C . LYS A 1 105 ? 15.628 3.388 12.223 1.00 90.44 105 LYS A C 1
ATOM 781 O O . LYS A 1 105 ? 15.053 3.431 11.140 1.00 90.44 105 LYS A O 1
ATOM 786 N N . SER A 1 106 ? 16.924 3.673 12.334 1.00 89.19 106 SER A N 1
ATOM 787 C CA . SER A 1 106 ? 17.756 4.029 11.172 1.00 89.19 106 SER A CA 1
ATOM 788 C C . SER A 1 106 ? 17.832 2.930 10.104 1.00 89.19 106 SER A C 1
ATOM 790 O O . SER A 1 106 ? 18.197 3.213 8.967 1.00 89.19 106 SER A O 1
ATOM 792 N N . THR A 1 107 ? 17.499 1.689 10.467 1.00 91.56 107 THR A N 1
ATOM 793 C CA . THR A 1 107 ? 17.435 0.534 9.566 1.00 91.56 107 THR A CA 1
ATOM 794 C C . THR A 1 107 ? 16.023 0.212 9.088 1.00 91.56 107 THR A C 1
ATOM 796 O O . THR A 1 107 ? 15.890 -0.645 8.222 1.00 91.56 107 THR A O 1
ATOM 799 N N . SER A 1 108 ? 14.981 0.857 9.629 1.00 93.88 108 SER A N 1
ATOM 800 C CA . SER A 1 108 ? 13.597 0.539 9.268 1.00 93.88 108 SER A CA 1
ATOM 801 C C . SER A 1 108 ? 13.360 0.733 7.766 1.00 93.88 108 SER A C 1
ATOM 803 O O . SER A 1 108 ? 13.910 1.672 7.176 1.00 93.88 108 SER A O 1
ATOM 805 N N . PRO A 1 109 ? 12.522 -0.111 7.136 1.00 95.25 109 PRO A N 1
ATOM 806 C CA . PRO A 1 109 ? 12.137 0.088 5.749 1.00 95.25 109 PRO A CA 1
ATOM 807 C C . PRO A 1 109 ? 11.514 1.469 5.543 1.00 95.25 109 PRO A C 1
ATOM 809 O O . PRO A 1 109 ? 10.842 2.004 6.426 1.00 95.25 109 PRO A O 1
ATOM 812 N N . THR A 1 110 ? 11.721 2.054 4.368 1.00 95.62 110 THR A N 1
ATOM 813 C CA . THR A 1 110 ? 11.171 3.375 4.045 1.00 95.62 110 THR A CA 1
ATOM 814 C C . THR A 1 110 ? 10.916 3.534 2.551 1.00 95.62 110 THR A C 1
ATOM 816 O O . THR A 1 110 ? 11.357 2.721 1.736 1.00 95.62 110 THR A O 1
ATOM 819 N N . LEU A 1 111 ? 10.197 4.599 2.196 1.00 94.94 111 LEU A N 1
ATOM 820 C CA . LEU A 1 111 ? 10.025 5.051 0.821 1.00 94.94 111 LEU A CA 1
ATOM 821 C C . LEU A 1 111 ? 10.855 6.312 0.588 1.00 94.94 111 LEU A C 1
ATOM 823 O O . LEU A 1 111 ? 10.836 7.235 1.407 1.00 94.94 111 LEU A O 1
ATOM 827 N N . PHE A 1 112 ? 11.560 6.341 -0.538 1.00 93.31 112 PHE A N 1
ATOM 828 C CA . PHE A 1 112 ? 12.474 7.412 -0.917 1.00 93.31 112 PHE A CA 1
ATOM 829 C C . PHE A 1 112 ? 12.268 7.849 -2.372 1.00 93.31 112 PHE A C 1
ATOM 831 O O . PHE A 1 112 ? 11.483 7.245 -3.111 1.00 93.31 112 PHE A O 1
ATOM 838 N N . TYR A 1 113 ? 12.993 8.890 -2.790 1.00 94.56 113 TYR A N 1
ATOM 839 C CA . TYR A 1 113 ? 13.024 9.349 -4.178 1.00 94.56 113 TYR A CA 1
ATOM 840 C C . TYR A 1 113 ? 13.293 8.194 -5.146 1.00 94.56 113 TYR A C 1
ATOM 842 O O . TYR A 1 113 ? 14.146 7.336 -4.898 1.00 94.56 113 TYR A O 1
ATOM 850 N N . ASN A 1 114 ? 12.557 8.191 -6.259 1.00 96.06 114 ASN A N 1
ATOM 851 C CA . ASN A 1 114 ? 12.826 7.293 -7.377 1.00 96.06 114 ASN A CA 1
ATOM 852 C C . ASN A 1 114 ? 14.285 7.462 -7.841 1.00 96.06 114 ASN A C 1
ATOM 854 O O . ASN A 1 114 ? 14.782 8.585 -7.865 1.00 96.06 114 ASN A O 1
ATOM 858 N N . ASP A 1 115 ? 14.933 6.403 -8.331 1.00 94.44 115 ASP A N 1
ATOM 859 C CA . ASP A 1 115 ? 16.321 6.489 -8.836 1.00 94.44 115 ASP A CA 1
ATOM 860 C C . ASP A 1 115 ? 16.520 7.535 -9.946 1.00 94.44 115 ASP A C 1
ATOM 862 O O . ASP A 1 115 ? 17.590 8.129 -10.070 1.00 94.44 115 ASP A O 1
ATOM 866 N N . ALA A 1 116 ? 15.479 7.797 -10.741 1.00 91.44 116 ALA A N 1
ATOM 867 C CA . ALA A 1 116 ? 15.495 8.827 -11.776 1.00 91.44 116 ALA A CA 1
ATOM 868 C C . ALA A 1 116 ?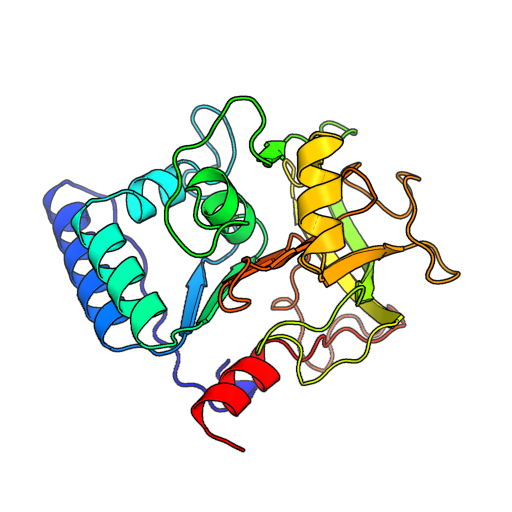 15.389 10.268 -11.230 1.00 91.44 116 ALA A C 1
ATOM 870 O O . ALA A 1 116 ? 15.508 11.209 -12.011 1.00 91.44 116 ALA A O 1
ATOM 871 N N . ASN A 1 117 ? 15.120 10.456 -9.929 1.00 91.38 117 ASN A N 1
ATOM 872 C CA . ASN A 1 117 ? 14.775 11.740 -9.299 1.00 91.38 117 ASN A CA 1
ATOM 873 C C . ASN A 1 117 ? 13.671 12.506 -10.052 1.00 91.38 117 ASN A C 1
ATOM 875 O O . ASN A 1 117 ? 13.693 13.730 -10.169 1.00 91.38 117 ASN A O 1
ATOM 879 N N . GLN A 1 118 ? 12.709 11.768 -10.605 1.00 91.62 118 GLN A N 1
ATOM 880 C CA . GLN A 1 118 ? 11.599 12.296 -11.391 1.00 91.62 118 GLN A CA 1
ATOM 881 C C . GLN A 1 118 ? 10.308 11.561 -11.047 1.00 91.62 118 GLN A C 1
ATOM 883 O O . GLN A 1 118 ? 10.320 10.379 -10.685 1.00 91.62 118 GLN A O 1
ATOM 888 N N . HIS A 1 119 ? 9.184 12.261 -11.212 1.00 94.81 119 HIS A N 1
ATOM 889 C CA . HIS A 1 119 ? 7.863 11.649 -11.143 1.00 94.81 119 HIS A CA 1
ATOM 890 C C . HIS A 1 119 ? 7.681 10.652 -12.286 1.00 94.81 119 HIS A C 1
ATOM 892 O O . HIS A 1 119 ? 7.904 10.978 -13.452 1.00 94.81 119 HIS A O 1
ATOM 898 N N . VAL A 1 120 ? 7.230 9.447 -11.955 1.00 95.31 120 VAL A N 1
ATOM 899 C CA . VAL A 1 120 ? 6.873 8.417 -12.931 1.00 95.31 120 VAL A CA 1
ATOM 900 C C . VAL A 1 120 ? 5.360 8.319 -12.994 1.00 95.31 120 VAL A C 1
ATOM 902 O O . VAL A 1 120 ? 4.728 8.116 -11.964 1.00 95.31 120 VAL A O 1
ATOM 905 N N . ALA A 1 121 ? 4.799 8.375 -14.203 1.00 96.50 121 ALA A N 1
ATOM 906 C CA . ALA A 1 121 ? 3.405 8.044 -14.487 1.00 96.50 121 ALA A CA 1
ATOM 907 C C . ALA A 1 121 ? 3.334 7.081 -15.684 1.00 96.50 121 ALA A C 1
ATOM 909 O O . ALA A 1 121 ? 3.510 7.502 -16.827 1.00 96.50 121 ALA A O 1
ATOM 910 N N . LYS A 1 122 ? 3.139 5.780 -15.435 1.00 95.50 122 LYS A N 1
ATOM 911 C CA . LYS A 1 122 ? 3.088 4.748 -16.491 1.00 95.50 122 LYS A CA 1
ATOM 912 C C . LYS A 1 122 ? 2.371 3.479 -16.026 1.00 95.50 122 LYS A C 1
ATOM 914 O O . LYS A 1 122 ? 2.091 3.328 -14.843 1.00 95.50 122 LYS A O 1
ATOM 919 N N . MET A 1 123 ? 2.128 2.552 -16.951 1.00 97.06 123 MET A N 1
ATOM 920 C CA . MET A 1 123 ? 1.753 1.177 -16.609 1.00 97.06 123 MET A CA 1
ATOM 921 C C . MET A 1 123 ? 3.001 0.329 -16.366 1.00 97.06 123 MET A C 1
ATOM 923 O O . MET A 1 123 ? 4.001 0.467 -17.078 1.00 97.06 123 MET A O 1
ATOM 927 N N . VAL A 1 124 ? 2.926 -0.552 -15.377 1.00 97.69 124 VAL A N 1
ATOM 928 C CA . VAL A 1 124 ? 3.955 -1.547 -15.052 1.00 97.69 124 VAL A CA 1
ATOM 929 C C . VAL A 1 124 ? 3.323 -2.919 -14.912 1.00 97.69 124 VAL A C 1
ATOM 931 O O . VAL A 1 124 ? 2.131 -3.020 -14.631 1.00 97.69 124 VAL A O 1
ATOM 934 N N . GLU A 1 125 ? 4.127 -3.963 -15.063 1.00 98.50 125 GLU A N 1
ATOM 935 C CA . GLU A 1 125 ? 3.725 -5.317 -14.706 1.00 98.50 125 GLU A CA 1
ATOM 936 C C . GLU A 1 125 ? 4.206 -5.626 -13.289 1.00 98.50 125 GLU A C 1
ATOM 938 O O . GLU A 1 125 ? 5.368 -5.391 -12.938 1.00 98.50 125 GLU A O 1
ATOM 943 N N . THR A 1 126 ? 3.300 -6.135 -12.461 1.00 98.69 126 THR A N 1
ATOM 944 C CA . THR A 1 126 ? 3.606 -6.628 -11.121 1.00 98.69 126 THR A CA 1
ATOM 945 C C . THR A 1 126 ? 3.160 -8.072 -10.991 1.00 98.69 126 THR A C 1
ATOM 947 O O . THR A 1 126 ? 2.131 -8.461 -11.540 1.00 98.69 126 THR A O 1
ATOM 950 N N . ARG A 1 127 ? 3.921 -8.880 -10.254 1.00 98.69 127 ARG A N 1
ATOM 951 C CA . ARG A 1 127 ? 3.521 -10.244 -9.896 1.00 98.69 127 ARG A CA 1
ATOM 952 C C . ARG A 1 127 ? 3.077 -10.330 -8.446 1.00 98.69 127 ARG A C 1
ATOM 954 O O . ARG A 1 127 ? 3.642 -9.636 -7.598 1.00 98.69 127 ARG A O 1
ATOM 961 N N . ILE A 1 128 ? 2.170 -11.253 -8.150 1.00 98.75 128 ILE A N 1
ATOM 962 C CA . ILE A 1 128 ? 1.874 -11.686 -6.782 1.00 98.75 128 ILE A CA 1
ATOM 963 C C . ILE A 1 128 ? 2.980 -12.640 -6.315 1.00 98.75 128 ILE A C 1
ATOM 965 O O . ILE A 1 128 ? 3.172 -13.718 -6.874 1.00 98.75 128 ILE A O 1
ATOM 969 N N . ALA A 1 129 ? 3.744 -12.231 -5.306 1.00 98.44 129 ALA A N 1
ATOM 970 C CA . ALA A 1 129 ? 4.858 -13.000 -4.748 1.00 98.44 129 ALA A CA 1
ATOM 971 C C . ALA A 1 129 ? 4.439 -13.879 -3.557 1.00 98.44 129 ALA A C 1
ATOM 973 O O . ALA A 1 129 ? 5.074 -14.898 -3.292 1.00 98.44 129 ALA A O 1
ATOM 974 N N . ASN A 1 130 ? 3.372 -13.496 -2.857 1.00 97.81 130 ASN A N 1
ATOM 975 C CA . ASN A 1 130 ? 2.824 -14.204 -1.706 1.00 97.81 130 ASN A CA 1
ATOM 976 C C . ASN A 1 130 ? 1.332 -13.844 -1.545 1.00 97.81 130 ASN A C 1
ATOM 978 O O . ASN A 1 130 ? 0.915 -12.785 -2.006 1.00 97.81 130 ASN A O 1
ATOM 982 N N . THR A 1 131 ? 0.541 -14.705 -0.901 1.00 97.94 131 THR A N 1
ATOM 983 C CA . THR A 1 131 ? -0.898 -14.528 -0.628 1.00 97.94 131 THR A CA 1
ATOM 984 C C . THR A 1 131 ? -1.250 -14.650 0.867 1.00 97.94 131 THR A C 1
ATOM 986 O O . THR A 1 131 ? -2.395 -14.929 1.215 1.00 97.94 131 THR A O 1
ATOM 989 N N . ASN A 1 132 ? -0.286 -14.446 1.772 1.00 94.56 132 ASN A N 1
ATOM 990 C CA . ASN A 1 132 ? -0.415 -14.534 3.236 1.00 94.56 132 ASN A CA 1
ATOM 991 C C . ASN A 1 132 ? -1.155 -13.324 3.835 1.00 94.56 132 ASN A C 1
ATOM 993 O O . ASN A 1 132 ? -0.682 -12.662 4.757 1.00 94.56 132 ASN A O 1
ATOM 997 N N . SER A 1 133 ? -2.319 -12.991 3.291 1.00 98.00 133 SER A N 1
ATOM 998 C CA . SER A 1 133 ? -3.142 -11.888 3.770 1.00 98.00 133 SER A CA 1
ATOM 999 C C . SER A 1 133 ? -4.597 -12.081 3.340 1.00 98.00 133 SER A C 1
ATOM 1001 O O . SER A 1 133 ? -4.838 -12.512 2.208 1.00 98.00 133 SER A O 1
ATOM 1003 N N . PRO A 1 134 ? -5.581 -11.695 4.175 1.00 97.69 134 PRO A N 1
ATOM 1004 C CA . PRO A 1 134 ? -6.983 -11.617 3.765 1.00 97.69 134 PRO A CA 1
ATOM 1005 C C . PRO A 1 134 ? -7.214 -10.794 2.490 1.00 97.69 134 PRO A C 1
ATOM 1007 O O . PRO A 1 134 ? -8.117 -11.100 1.714 1.00 97.69 134 PRO A O 1
ATOM 1010 N N . TRP A 1 135 ? -6.359 -9.798 2.236 1.00 98.50 135 TRP A N 1
ATOM 1011 C CA . TRP A 1 135 ? -6.402 -8.947 1.046 1.00 98.50 135 TRP A CA 1
ATOM 1012 C C . TRP A 1 135 ? -6.100 -9.678 -0.267 1.00 98.50 135 TRP A C 1
ATOM 1014 O O . TRP A 1 135 ? -6.352 -9.129 -1.334 1.00 98.50 135 TRP A O 1
ATOM 1024 N N . LEU A 1 136 ? -5.539 -10.887 -0.205 1.00 98.19 136 LEU A N 1
ATOM 1025 C CA . LEU A 1 136 ? -4.957 -11.585 -1.356 1.00 98.19 136 LEU A CA 1
ATOM 1026 C C . LEU A 1 136 ? -5.655 -12.920 -1.649 1.00 98.19 136 LEU A C 1
ATOM 1028 O O . LEU A 1 136 ? -5.115 -13.759 -2.362 1.00 98.19 136 LEU A O 1
ATOM 1032 N N . THR A 1 137 ? -6.855 -13.133 -1.101 1.00 97.25 137 THR A N 1
ATOM 1033 C CA . THR A 1 137 ? -7.605 -14.395 -1.256 1.00 97.25 137 THR A CA 1
ATOM 1034 C C . THR A 1 137 ? -8.201 -14.592 -2.653 1.00 97.25 137 THR A C 1
ATOM 1036 O O . THR A 1 137 ? -8.535 -15.719 -3.016 1.00 97.25 137 THR A O 1
ATOM 1039 N N . GLY A 1 138 ? -8.334 -13.518 -3.435 1.00 96.94 138 GLY A N 1
ATOM 1040 C CA . GLY A 1 138 ? -8.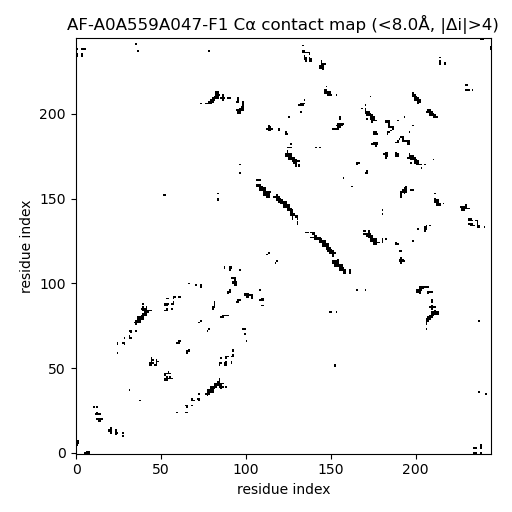811 -13.540 -4.819 1.00 96.94 138 GLY A CA 1
ATOM 1041 C C . GLY A 1 138 ? -7.728 -13.753 -5.881 1.00 96.94 138 GLY A C 1
ATOM 1042 O O . GLY A 1 138 ? -8.061 -13.756 -7.060 1.00 96.94 138 GLY A O 1
ATOM 1043 N N . VAL A 1 139 ? -6.459 -13.915 -5.495 1.00 98.19 139 VAL A N 1
ATOM 1044 C CA . VAL A 1 139 ? -5.322 -14.065 -6.421 1.00 98.19 139 VAL A CA 1
ATOM 1045 C C . VAL A 1 139 ? -4.452 -15.267 -6.056 1.00 98.19 139 VAL A C 1
ATOM 1047 O O . VAL A 1 139 ? -4.554 -15.827 -4.964 1.00 98.19 139 VAL A O 1
ATOM 1050 N N . GLN A 1 140 ? -3.584 -15.672 -6.976 1.00 98.44 140 GLN A N 1
ATOM 1051 C CA . GLN A 1 140 ? -2.626 -16.760 -6.815 1.00 98.44 140 GLN A CA 1
ATOM 1052 C C . GLN A 1 140 ? -1.187 -16.256 -6.938 1.00 98.44 140 GLN A C 1
ATOM 1054 O O . GLN A 1 140 ? -0.886 -15.287 -7.637 1.00 98.44 140 GLN A O 1
ATOM 1059 N N . VAL A 1 141 ? -0.262 -16.938 -6.257 1.00 98.62 141 VAL A N 1
ATOM 1060 C CA . VAL A 1 141 ? 1.174 -16.674 -6.415 1.00 98.62 141 VAL A CA 1
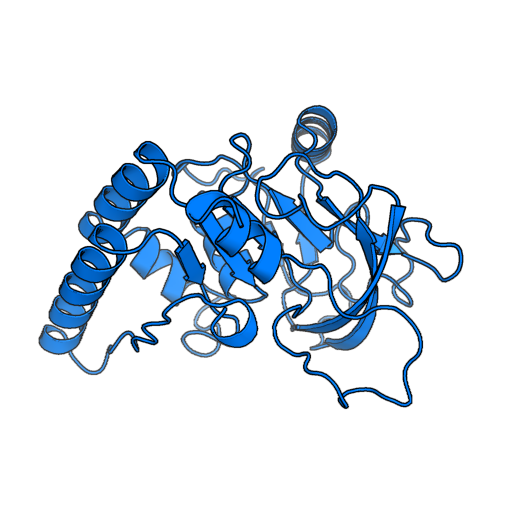ATOM 1061 C C . VAL A 1 141 ? 1.568 -16.883 -7.876 1.00 98.62 141 VAL A C 1
ATOM 1063 O O . VAL A 1 141 ? 1.324 -17.944 -8.446 1.00 98.62 141 VAL A O 1
ATOM 1066 N N . GLY A 1 142 ? 2.223 -15.881 -8.456 1.00 98.38 142 GLY A N 1
ATOM 1067 C CA . GLY A 1 142 ? 2.614 -15.857 -9.862 1.00 98.38 142 GLY A CA 1
ATOM 1068 C C . GLY A 1 142 ? 1.668 -15.073 -10.768 1.00 98.38 142 GLY A C 1
ATOM 1069 O O . GLY A 1 142 ? 2.078 -14.766 -11.885 1.00 98.38 142 GLY A O 1
ATOM 1070 N N . ASP A 1 143 ? 0.473 -14.685 -10.308 1.00 98.62 143 ASP A N 1
ATOM 1071 C CA . ASP A 1 143 ? -0.431 -13.855 -11.110 1.00 98.62 143 ASP A CA 1
ATOM 1072 C C . ASP A 1 143 ? 0.230 -12.522 -11.471 1.00 98.62 143 ASP A C 1
ATOM 1074 O O . ASP A 1 143 ? 0.778 -11.835 -10.603 1.00 98.62 143 ASP A O 1
ATOM 1078 N N . ILE A 1 144 ? 0.148 -12.145 -12.749 1.00 98.62 144 ILE A N 1
ATOM 1079 C CA . ILE A 1 144 ? 0.725 -10.909 -13.287 1.00 98.62 144 ILE A CA 1
ATOM 1080 C C . ILE A 1 144 ? -0.384 -9.906 -13.583 1.00 98.62 144 ILE A C 1
ATOM 1082 O O . ILE A 1 144 ? -1.377 -10.225 -14.241 1.00 98.62 144 ILE A O 1
ATOM 1086 N N . HIS A 1 145 ? -0.175 -8.670 -13.138 1.00 98.44 145 HIS A N 1
ATOM 1087 C CA . HIS A 1 145 ? -1.114 -7.573 -13.293 1.00 98.44 145 HIS A CA 1
ATOM 1088 C C . HIS A 1 145 ? -0.435 -6.347 -13.905 1.00 98.44 145 HIS A C 1
ATOM 1090 O O . HIS A 1 145 ? 0.655 -5.954 -13.498 1.00 98.44 145 HIS A O 1
ATOM 1096 N N . ALA A 1 146 ? -1.104 -5.719 -14.868 1.00 97.94 146 ALA A N 1
ATOM 1097 C CA . ALA A 1 146 ? -0.729 -4.436 -15.438 1.00 97.94 146 ALA A CA 1
ATOM 1098 C C . ALA A 1 146 ? -1.357 -3.314 -14.601 1.00 97.94 146 ALA A C 1
ATOM 1100 O O . ALA A 1 146 ? -2.554 -3.049 -14.713 1.00 97.94 146 ALA A O 1
ATOM 1101 N N . ILE A 1 147 ? -0.551 -2.648 -13.776 1.00 98.00 147 ILE A N 1
ATOM 1102 C CA . ILE A 1 147 ? -1.004 -1.670 -12.781 1.00 98.00 147 ILE A CA 1
ATOM 1103 C C . ILE A 1 147 ? -0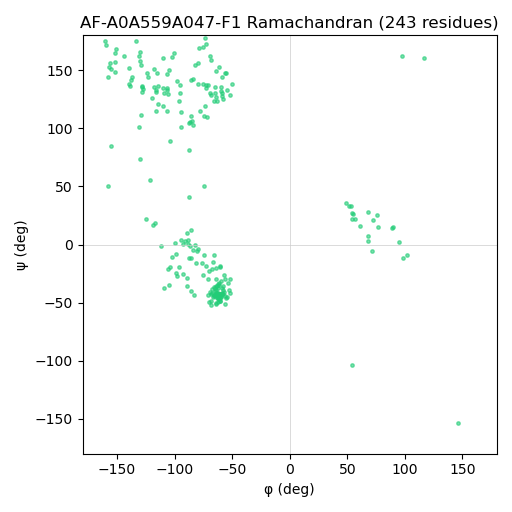.495 -0.263 -13.131 1.00 98.00 147 ILE A C 1
ATOM 1105 O O . ILE A 1 147 ? 0.678 -0.109 -13.485 1.00 98.00 147 ILE A O 1
ATOM 1109 N N . PRO A 1 148 ? -1.331 0.788 -13.026 1.00 97.50 148 PRO A N 1
ATOM 1110 C CA . PRO A 1 148 ? -0.862 2.162 -13.162 1.00 97.50 148 PRO A CA 1
ATOM 1111 C C . PRO A 1 148 ? -0.047 2.586 -11.936 1.00 97.50 148 PRO A C 1
ATOM 1113 O O . PRO A 1 148 ? -0.468 2.406 -10.796 1.00 97.50 148 PRO A O 1
ATOM 1116 N N . VAL A 1 149 ? 1.098 3.224 -12.155 1.00 97.38 149 VAL A N 1
ATOM 1117 C CA . VAL A 1 149 ? 1.896 3.881 -11.107 1.00 97.38 149 VAL A CA 1
ATOM 1118 C C . VAL A 1 149 ? 1.951 5.384 -11.353 1.00 97.38 149 VAL A C 1
ATOM 1120 O O . VAL A 1 149 ? 1.918 5.829 -12.501 1.00 97.38 149 VAL A O 1
ATOM 1123 N N . SER A 1 150 ? 2.012 6.172 -10.277 1.00 96.44 150 SER A N 1
ATOM 1124 C CA . SER A 1 150 ? 2.074 7.637 -10.337 1.00 96.44 150 SER A CA 1
ATOM 1125 C C . SER A 1 150 ? 2.738 8.216 -9.082 1.00 96.44 150 SER A C 1
ATOM 1127 O O . SER A 1 150 ? 2.031 8.602 -8.154 1.00 96.44 150 SER A O 1
ATOM 1129 N N . HIS A 1 151 ? 4.071 8.297 -9.036 1.00 95.12 151 HIS A N 1
ATOM 1130 C CA . HIS A 1 151 ? 4.811 8.760 -7.847 1.00 95.12 151 HIS A CA 1
ATOM 1131 C C . HIS A 1 151 ? 6.199 9.348 -8.166 1.00 95.12 151 HIS A C 1
ATOM 1133 O O . HIS A 1 151 ? 6.875 8.907 -9.100 1.00 95.12 151 HIS A O 1
ATOM 1139 N N . GLY A 1 152 ? 6.665 10.284 -7.331 1.00 93.56 152 GLY A N 1
ATOM 1140 C CA . GLY A 1 152 ? 8.054 10.781 -7.304 1.00 93.56 152 GLY A CA 1
ATOM 1141 C C . GLY A 1 152 ? 8.937 10.126 -6.231 1.00 93.56 152 GLY A C 1
ATOM 1142 O O . GLY A 1 152 ? 10.143 9.986 -6.430 1.00 93.56 152 GLY A O 1
ATOM 1143 N N . GLU A 1 153 ? 8.328 9.656 -5.138 1.00 93.50 153 GLU A N 1
ATOM 1144 C CA . GLU A 1 153 ? 9.003 9.036 -3.985 1.00 93.50 153 GLU A CA 1
ATOM 1145 C C . GLU A 1 153 ? 8.509 7.600 -3.738 1.00 93.50 153 GLU A C 1
ATOM 1147 O O . GLU A 1 153 ? 7.981 7.264 -2.678 1.00 93.50 153 GLU A O 1
ATOM 1152 N N . GLY A 1 154 ? 8.598 6.740 -4.752 1.00 95.50 154 GLY A N 1
ATOM 1153 C CA . GLY A 1 154 ? 8.080 5.370 -4.678 1.00 95.50 154 GLY A CA 1
ATOM 1154 C C . GLY A 1 154 ? 9.119 4.297 -4.393 1.00 95.50 154 GLY A C 1
ATOM 1155 O O . GLY A 1 154 ? 8.768 3.120 -4.409 1.00 95.50 154 GLY A O 1
ATOM 1156 N N . LYS A 1 155 ? 10.392 4.655 -4.200 1.00 97.69 155 LYS A N 1
ATOM 1157 C CA . LYS A 1 155 ? 11.466 3.673 -4.042 1.00 97.69 155 LYS A CA 1
ATOM 1158 C C . LYS A 1 155 ? 11.393 3.035 -2.663 1.00 97.69 155 LYS A C 1
ATOM 1160 O O . LYS A 1 155 ? 11.720 3.692 -1.679 1.00 97.69 155 LYS A O 1
ATOM 1165 N N . PHE A 1 156 ? 11.036 1.757 -2.592 1.00 98.25 156 PHE A N 1
ATOM 1166 C CA . PHE A 1 156 ? 11.133 0.983 -1.360 1.00 98.25 156 PHE A CA 1
ATOM 1167 C C . PHE A 1 156 ? 12.594 0.646 -1.063 1.00 98.25 156 PHE A C 1
ATOM 1169 O O . PHE A 1 156 ? 13.276 -0.004 -1.861 1.00 98.25 156 PHE A O 1
ATOM 1176 N N . VAL A 1 157 ? 13.078 1.127 0.078 1.00 97.50 157 VAL A N 1
ATOM 1177 C CA . VAL A 1 157 ? 14.451 0.954 0.553 1.00 97.50 157 VAL A CA 1
ATOM 1178 C C . VAL A 1 157 ? 14.421 0.144 1.835 1.00 97.50 157 VAL A C 1
ATOM 1180 O O . VAL A 1 157 ? 13.636 0.414 2.742 1.00 97.50 157 VAL A O 1
ATOM 1183 N N . VAL A 1 158 ? 15.293 -0.854 1.898 1.00 97.50 158 VAL A N 1
ATOM 1184 C CA . VAL A 1 158 ? 15.387 -1.796 3.008 1.00 97.50 158 VAL A CA 1
ATOM 1185 C C . VAL A 1 158 ? 16.826 -2.310 3.111 1.00 97.50 158 VAL A C 1
ATOM 1187 O O . VAL A 1 158 ? 17.522 -2.384 2.093 1.00 97.50 158 VAL A O 1
ATOM 1190 N N . THR A 1 159 ? 17.295 -2.632 4.321 1.00 97.75 159 THR A N 1
ATOM 1191 C CA . THR A 1 159 ? 18.608 -3.276 4.510 1.00 97.75 159 THR A CA 1
ATOM 1192 C C . THR A 1 159 ? 18.550 -4.759 4.130 1.00 97.75 159 THR A C 1
ATOM 1194 O O . THR A 1 159 ? 17.475 -5.314 3.906 1.00 97.75 159 THR A O 1
ATOM 1197 N N . ALA A 1 160 ? 19.702 -5.428 4.051 1.00 97.56 160 ALA A N 1
ATOM 1198 C CA . ALA A 1 160 ? 19.740 -6.859 3.753 1.00 97.56 160 ALA A CA 1
ATOM 1199 C C . ALA A 1 160 ? 19.050 -7.697 4.846 1.00 97.56 160 ALA A C 1
ATOM 1201 O O . ALA A 1 160 ? 18.390 -8.690 4.540 1.00 97.56 160 ALA A O 1
ATOM 1202 N N . GLU A 1 161 ? 19.181 -7.280 6.105 1.00 97.25 161 GLU A N 1
ATOM 1203 C CA . GLU A 1 161 ? 18.591 -7.931 7.275 1.00 97.25 161 GLU A CA 1
ATOM 1204 C C . GLU A 1 161 ? 17.068 -7.788 7.274 1.00 97.25 161 GLU A C 1
ATOM 1206 O O . GLU A 1 161 ? 16.358 -8.789 7.327 1.00 97.25 161 GLU A O 1
ATOM 1211 N N . GLU A 1 162 ? 16.565 -6.560 7.126 1.00 96.62 162 GLU A N 1
ATOM 1212 C CA . GLU A 1 162 ? 15.124 -6.294 7.056 1.00 96.62 162 GLU A CA 1
ATOM 1213 C C . GLU A 1 162 ? 14.498 -6.949 5.815 1.00 96.62 162 GLU A C 1
ATOM 1215 O O . GLU A 1 162 ? 13.390 -7.478 5.877 1.00 96.62 162 GLU A O 1
ATOM 1220 N N . PHE A 1 163 ? 15.212 -6.999 4.683 1.00 97.94 163 PHE A N 1
ATOM 1221 C CA . PHE A 1 163 ? 14.748 -7.739 3.509 1.00 97.94 163 PHE A CA 1
ATOM 1222 C C . PHE A 1 163 ? 14.618 -9.237 3.795 1.00 97.94 163 PHE A C 1
ATOM 1224 O O . PHE A 1 163 ? 13.618 -9.844 3.406 1.00 97.94 163 PHE A O 1
ATOM 1231 N N . ALA A 1 164 ? 15.614 -9.839 4.452 1.00 98.06 164 ALA A N 1
ATOM 1232 C CA . ALA A 1 164 ? 15.559 -11.247 4.823 1.00 98.06 164 ALA A CA 1
ATOM 1233 C C . ALA A 1 164 ? 14.365 -11.523 5.745 1.00 98.06 164 ALA A C 1
ATOM 1235 O O . ALA A 1 164 ? 13.629 -12.473 5.497 1.00 98.06 164 ALA A O 1
ATOM 1236 N N . GLU A 1 165 ? 14.110 -10.651 6.722 1.00 97.12 165 GLU A N 1
ATOM 1237 C CA . GLU A 1 165 ? 12.952 -10.763 7.610 1.00 97.12 165 GLU A CA 1
ATOM 1238 C C . GLU A 1 165 ? 11.622 -10.661 6.847 1.00 97.12 165 GLU A C 1
ATOM 1240 O O . GLU A 1 165 ? 10.765 -11.536 6.983 1.00 97.12 165 GLU A O 1
ATOM 1245 N N . LEU A 1 166 ? 11.459 -9.652 5.983 1.00 98.12 166 LEU A N 1
ATOM 1246 C CA . LEU A 1 166 ? 10.261 -9.499 5.148 1.00 98.12 166 LEU A CA 1
ATOM 1247 C C . LEU A 1 166 ? 10.030 -10.714 4.243 1.00 98.12 166 LEU A C 1
ATOM 1249 O O . LEU A 1 166 ? 8.894 -11.163 4.079 1.00 98.12 166 LEU A O 1
ATOM 1253 N N . ARG A 1 167 ? 11.097 -11.246 3.638 1.00 97.56 167 ARG A N 1
ATOM 1254 C CA . ARG A 1 167 ? 11.043 -12.435 2.779 1.00 97.56 167 ARG A CA 1
ATOM 1255 C C . ARG A 1 167 ? 10.625 -13.665 3.577 1.00 97.56 167 ARG A C 1
ATOM 1257 O O . ARG A 1 167 ? 9.716 -14.373 3.149 1.00 97.56 167 ARG A O 1
ATOM 1264 N N . ASP A 1 168 ? 11.281 -13.917 4.704 1.00 97.06 168 ASP A N 1
ATOM 1265 C CA . ASP A 1 168 ? 11.100 -15.141 5.490 1.00 97.06 168 ASP A CA 1
ATOM 1266 C C . ASP A 1 168 ? 9.735 -15.166 6.190 1.00 97.06 168 ASP A C 1
ATOM 1268 O O . ASP A 1 168 ? 9.121 -16.225 6.306 1.00 97.06 168 ASP A O 1
ATOM 1272 N N . ASN A 1 169 ? 9.196 -13.994 6.540 1.00 97.31 169 ASN A N 1
ATOM 1273 C CA . ASN A 1 169 ? 7.825 -13.845 7.034 1.00 97.31 169 ASN A CA 1
ATOM 1274 C C . ASN A 1 169 ? 6.765 -13.840 5.913 1.00 97.31 169 ASN A C 1
ATOM 1276 O O . ASN A 1 169 ? 5.570 -13.773 6.195 1.00 97.31 169 ASN A O 1
ATOM 1280 N N . GLY A 1 170 ? 7.164 -13.885 4.636 1.00 97.25 170 GLY A N 1
ATOM 1281 C CA . GLY A 1 170 ? 6.237 -13.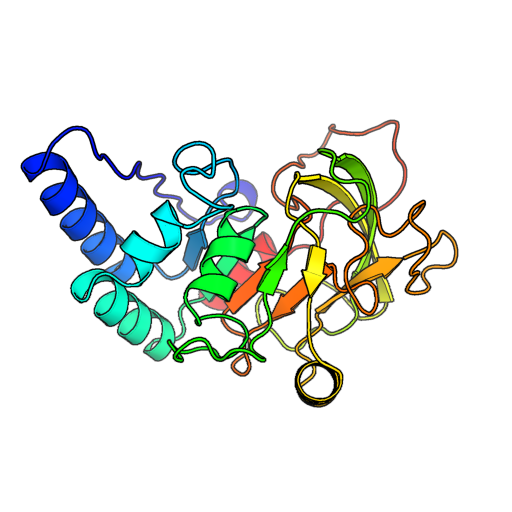860 3.501 1.00 97.25 170 GLY A CA 1
ATOM 1282 C C . GLY A 1 170 ? 5.499 -12.530 3.319 1.00 97.25 170 GLY A C 1
ATOM 1283 O O . GLY A 1 170 ? 4.391 -12.512 2.792 1.00 97.25 170 GLY A O 1
ATOM 1284 N N . GLN A 1 171 ? 6.101 -11.421 3.749 1.00 98.50 171 GLN A N 1
ATOM 1285 C CA . GLN A 1 171 ? 5.482 -10.094 3.760 1.00 98.50 171 GLN A CA 1
ATOM 1286 C C . GLN A 1 171 ? 5.622 -9.343 2.439 1.00 98.50 171 GLN A C 1
ATOM 1288 O O . GLN A 1 171 ? 4.980 -8.319 2.244 1.00 98.50 171 GLN A O 1
ATOM 1293 N N . ILE A 1 172 ? 6.456 -9.818 1.516 1.00 98.69 172 ILE A N 1
ATOM 1294 C CA . ILE A 1 172 ? 6.559 -9.249 0.170 1.00 98.69 172 ILE A CA 1
ATOM 1295 C C . ILE A 1 172 ? 5.459 -9.880 -0.680 1.00 98.69 172 ILE A C 1
ATOM 1297 O O . ILE A 1 172 ? 5.593 -11.029 -1.102 1.00 98.69 172 ILE A O 1
ATOM 1301 N N . PHE A 1 173 ? 4.373 -9.145 -0.930 1.00 98.56 173 PHE A N 1
ATOM 1302 C CA . PHE A 1 173 ? 3.234 -9.691 -1.675 1.00 98.56 173 PHE A CA 1
ATOM 1303 C C . PHE A 1 173 ? 3.222 -9.305 -3.148 1.00 98.56 173 PHE A C 1
ATOM 1305 O O . PHE A 1 173 ? 2.644 -10.033 -3.951 1.00 98.56 173 PHE A O 1
ATOM 1312 N N . SER A 1 174 ? 3.852 -8.191 -3.527 1.00 98.62 174 SER A N 1
ATOM 1313 C CA . SER A 1 174 ? 3.904 -7.750 -4.922 1.00 98.62 174 SER A CA 1
ATOM 1314 C C . SER A 1 174 ? 5.281 -7.229 -5.311 1.00 98.62 174 SER A C 1
ATOM 1316 O O . SER A 1 174 ? 5.972 -6.575 -4.524 1.00 98.62 174 SER A O 1
ATOM 1318 N N . GLN A 1 175 ? 5.698 -7.550 -6.536 1.00 98.88 175 GLN A N 1
ATOM 1319 C CA . GLN A 1 175 ? 6.988 -7.135 -7.089 1.00 98.88 175 GLN A CA 1
ATOM 1320 C C . GLN A 1 175 ? 6.851 -6.679 -8.540 1.00 98.88 175 GLN A C 1
ATOM 1322 O O . GLN A 1 175 ? 6.092 -7.289 -9.290 1.00 98.88 175 GLN A O 1
ATOM 1327 N N . TYR A 1 176 ? 7.622 -5.667 -8.945 1.00 98.88 176 TYR A N 1
ATOM 1328 C CA . TYR A 1 176 ? 7.777 -5.276 -10.350 1.00 98.88 176 TYR A CA 1
ATOM 1329 C C . TYR A 1 176 ? 8.469 -6.386 -11.139 1.00 98.88 176 TYR A C 1
ATOM 1331 O O . TYR A 1 176 ? 9.473 -6.935 -10.676 1.00 98.88 176 TYR A O 1
ATOM 1339 N N . VAL A 1 177 ? 7.966 -6.697 -12.333 1.00 98.75 177 VAL A N 1
ATOM 1340 C CA . VAL A 1 177 ? 8.493 -7.781 -13.170 1.00 98.75 177 VAL A CA 1
ATOM 1341 C C . VAL A 1 177 ? 8.785 -7.348 -14.596 1.00 98.75 177 VAL A C 1
ATOM 1343 O O . VAL A 1 177 ? 8.198 -6.398 -15.110 1.00 98.75 177 VAL A O 1
ATOM 1346 N N . ASP A 1 178 ? 9.717 -8.058 -15.224 1.00 98.31 178 ASP A N 1
ATOM 1347 C CA . ASP A 1 178 ? 9.901 -8.014 -16.668 1.00 98.31 178 ASP A CA 1
ATOM 1348 C C . ASP A 1 178 ? 8.783 -8.761 -17.419 1.00 98.31 178 ASP A C 1
ATOM 1350 O O . ASP A 1 178 ? 7.913 -9.392 -16.820 1.00 98.31 178 ASP A O 1
ATOM 1354 N N . PHE A 1 179 ? 8.847 -8.724 -18.752 1.00 94.88 179 PHE A N 1
ATOM 1355 C CA . PHE A 1 179 ? 7.876 -9.385 -19.631 1.00 94.88 179 PHE A CA 1
ATOM 1356 C C . PHE A 1 179 ? 7.886 -10.924 -19.549 1.00 94.88 179 PHE A C 1
ATOM 1358 O O . PHE A 1 179 ? 7.025 -11.571 -20.142 1.00 94.88 179 PHE A O 1
ATOM 1365 N N . GLU A 1 180 ? 8.856 -11.529 -18.855 1.00 96.81 180 GLU A N 1
ATOM 1366 C CA . GLU A 1 180 ? 8.872 -12.965 -18.551 1.00 96.81 180 GLU A CA 1
ATOM 1367 C C . GLU A 1 180 ? 8.270 -13.263 -17.166 1.00 96.81 180 GLU A C 1
ATOM 1369 O O . GLU A 1 180 ? 8.284 -14.412 -16.717 1.00 96.81 180 GLU A O 1
ATOM 1374 N N . GLY A 1 181 ? 7.756 -12.246 -16.467 1.00 97.44 181 GLY A N 1
ATOM 1375 C CA . GLY A 1 181 ? 7.184 -12.372 -15.130 1.00 97.44 181 GLY A CA 1
ATOM 1376 C C . GLY A 1 181 ? 8.223 -12.496 -14.015 1.00 97.44 181 GLY A C 1
ATOM 1377 O O . GLY A 1 181 ? 7.879 -12.891 -12.895 1.00 97.44 181 GLY A O 1
ATOM 1378 N N . LYS A 1 182 ? 9.497 -12.185 -14.280 1.00 98.31 182 LYS A N 1
ATOM 1379 C CA . LYS A 1 182 ? 10.578 -12.287 -13.289 1.00 98.31 182 LYS A CA 1
ATOM 1380 C C . LYS A 1 182 ? 10.823 -10.935 -12.620 1.00 98.31 182 LYS A C 1
ATOM 1382 O O . LYS A 1 182 ? 10.873 -9.920 -13.316 1.00 98.31 182 LYS A O 1
ATOM 1387 N N . PRO A 1 183 ? 11.019 -10.887 -11.285 1.00 98.44 183 PRO A N 1
ATOM 1388 C CA . PRO A 1 183 ? 11.410 -9.659 -10.603 1.00 98.44 183 PRO A CA 1
ATOM 1389 C C . PRO A 1 183 ? 12.636 -9.028 -11.247 1.00 98.44 183 PRO A C 1
ATOM 1391 O O . PRO A 1 183 ? 13.655 -9.699 -11.420 1.00 98.44 183 PRO A O 1
ATOM 1394 N N . SER A 1 184 ? 12.545 -7.743 -11.577 1.00 98.25 184 SER A N 1
ATOM 1395 C CA . SER A 1 184 ? 13.601 -7.057 -12.316 1.00 98.25 184 SER A CA 1
ATOM 1396 C C . SER A 1 184 ? 14.025 -5.768 -11.628 1.00 98.25 184 SER A C 1
ATOM 1398 O O . SER A 1 184 ? 13.199 -4.981 -11.177 1.00 98.25 184 SER A O 1
ATOM 1400 N N . MET A 1 185 ? 15.338 -5.549 -11.560 1.00 97.94 185 MET A N 1
ATOM 1401 C CA . MET A 1 185 ? 15.933 -4.287 -11.108 1.00 97.94 185 MET A CA 1
ATOM 1402 C C . MET A 1 185 ? 16.217 -3.328 -12.271 1.00 97.94 185 MET A C 1
ATOM 1404 O O . MET A 1 185 ? 16.733 -2.237 -12.047 1.00 97.94 185 MET A O 1
ATOM 1408 N N . ASP A 1 186 ? 15.898 -3.718 -13.508 1.00 97.56 186 ASP A N 1
ATOM 1409 C CA . ASP A 1 186 ? 15.999 -2.831 -14.664 1.00 97.56 186 ASP A CA 1
ATOM 1410 C C . ASP A 1 186 ? 14.935 -1.727 -14.555 1.00 97.56 186 ASP A C 1
ATOM 1412 O O . ASP A 1 186 ? 13.743 -2.004 -14.374 1.00 97.56 186 ASP A O 1
ATOM 1416 N N . SER A 1 187 ? 15.363 -0.469 -14.692 1.00 94.81 187 SER A N 1
ATOM 1417 C CA . SER A 1 187 ? 14.506 0.718 -14.586 1.00 94.81 187 SER A CA 1
ATOM 1418 C C . SER A 1 187 ? 13.378 0.749 -15.622 1.00 94.81 187 SER A C 1
ATOM 1420 O O . SER A 1 187 ? 12.352 1.414 -15.431 1.00 94.81 187 SER A O 1
ATOM 1422 N N . LYS A 1 188 ? 13.509 -0.022 -16.707 1.00 95.12 188 LYS A N 1
ATOM 1423 C CA . LYS A 1 188 ? 12.432 -0.253 -17.671 1.00 95.12 188 LYS A CA 1
ATOM 1424 C C . LYS A 1 188 ? 11.198 -0.881 -17.019 1.00 95.12 188 LYS A C 1
ATOM 1426 O O . LYS A 1 188 ? 10.082 -0.502 -17.382 1.00 95.12 188 LYS A O 1
ATOM 1431 N N . TYR A 1 189 ? 11.378 -1.784 -16.058 1.00 97.69 189 TYR A N 1
ATOM 1432 C CA . TYR A 1 189 ? 10.300 -2.556 -15.426 1.00 97.69 189 TYR A CA 1
ATOM 1433 C C . TYR A 1 189 ? 10.036 -2.129 -13.979 1.00 97.69 189 TYR A C 1
ATOM 1435 O O . TYR A 1 189 ? 8.881 -2.034 -13.574 1.00 97.69 189 TYR A O 1
ATOM 1443 N N . ASN A 1 190 ? 11.092 -1.792 -13.237 1.00 98.19 190 ASN A N 1
ATOM 1444 C CA . ASN A 1 190 ? 11.052 -1.247 -11.882 1.00 98.19 190 ASN A CA 1
ATOM 1445 C C . ASN A 1 190 ? 11.336 0.264 -11.932 1.00 98.19 190 ASN A C 1
ATOM 1447 O O . ASN A 1 190 ? 12.490 0.687 -11.854 1.00 98.19 190 ASN A O 1
ATOM 1451 N N . PRO A 1 191 ? 10.307 1.110 -12.098 1.00 96.44 191 PRO A N 1
ATOM 1452 C CA . PRO A 1 191 ? 10.513 2.497 -12.498 1.00 96.44 191 PRO A CA 1
ATOM 1453 C C . PRO A 1 191 ? 11.024 3.412 -11.378 1.00 96.44 191 PRO A C 1
ATOM 1455 O O . PRO A 1 191 ? 11.472 4.520 -11.659 1.00 96.44 191 PRO A O 1
ATOM 1458 N N . ASN A 1 192 ? 10.924 2.988 -10.118 1.00 97.12 192 ASN A N 1
ATOM 1459 C CA . ASN A 1 192 ? 11.431 3.736 -8.965 1.00 97.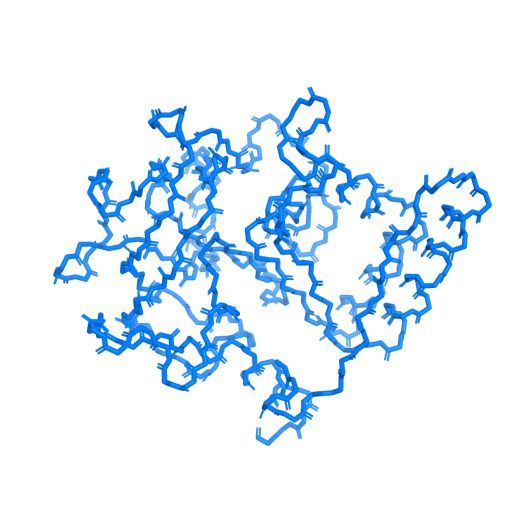12 192 ASN A CA 1
ATOM 1460 C C . ASN A 1 192 ? 12.761 3.192 -8.435 1.00 97.12 192 ASN A C 1
ATOM 1462 O O . ASN A 1 192 ? 13.387 3.869 -7.623 1.00 97.12 192 ASN A O 1
ATOM 1466 N N . GLY A 1 193 ? 13.201 2.016 -8.889 1.00 97.81 193 GLY A N 1
ATOM 1467 C CA . GLY A 1 193 ? 14.414 1.379 -8.385 1.00 97.81 193 GLY A CA 1
ATOM 1468 C C . GLY A 1 193 ? 14.239 0.742 -7.008 1.00 97.81 193 GLY A C 1
ATOM 1469 O O . GLY A 1 193 ? 15.206 0.619 -6.256 1.00 97.81 193 GLY A O 1
ATOM 1470 N N . SER A 1 194 ? 13.011 0.350 -6.642 1.00 98.44 194 SER A N 1
ATOM 1471 C CA . SER A 1 194 ? 12.740 -0.312 -5.360 1.00 98.44 194 SER A CA 1
ATOM 1472 C C . SER A 1 194 ? 13.616 -1.545 -5.186 1.00 98.44 194 SER A C 1
ATOM 1474 O O . SER A 1 194 ? 13.731 -2.371 -6.096 1.00 98.44 194 SER A O 1
ATOM 1476 N N . VAL A 1 195 ? 14.232 -1.672 -4.013 1.00 98.19 195 VAL A N 1
ATOM 1477 C CA . VAL A 1 195 ? 15.160 -2.755 -3.680 1.00 98.19 195 VAL A CA 1
ATOM 1478 C C . VAL A 1 195 ? 14.437 -4.101 -3.794 1.00 98.19 195 VAL A C 1
ATOM 1480 O O . VAL A 1 195 ? 13.285 -4.237 -3.385 1.00 98.19 195 VAL A O 1
ATOM 1483 N N . HIS A 1 196 ? 15.090 -5.089 -4.415 1.00 98.38 196 HIS A N 1
ATOM 1484 C CA . HIS A 1 196 ? 14.507 -6.403 -4.738 1.00 98.38 196 HIS A CA 1
ATOM 1485 C C . HIS A 1 196 ? 13.190 -6.342 -5.534 1.00 98.38 196 HIS A C 1
ATOM 1487 O O . HIS A 1 196 ? 12.369 -7.260 -5.458 1.00 98.38 196 HIS A O 1
ATOM 1493 N N . ALA A 1 197 ? 12.993 -5.266 -6.304 1.00 98.56 197 ALA A N 1
ATOM 1494 C CA . ALA A 1 197 ? 11.791 -4.996 -7.084 1.00 98.56 197 ALA A CA 1
ATOM 1495 C C . ALA A 1 197 ? 10.501 -5.008 -6.248 1.00 98.56 197 ALA A C 1
ATOM 1497 O O . ALA A 1 197 ? 9.436 -5.295 -6.785 1.00 98.56 197 ALA A O 1
ATOM 1498 N N . ILE A 1 198 ? 10.580 -4.726 -4.943 1.00 98.81 198 ILE A N 1
ATOM 1499 C CA . ILE A 1 198 ? 9.420 -4.722 -4.045 1.00 98.81 198 ILE A CA 1
ATOM 1500 C C . ILE A 1 198 ? 8.467 -3.599 -4.456 1.00 98.81 198 ILE A C 1
ATOM 1502 O O . ILE A 1 198 ? 8.857 -2.437 -4.522 1.00 98.81 198 ILE A O 1
ATOM 1506 N N . GLU A 1 199 ? 7.215 -3.952 -4.730 1.00 98.62 199 GLU A N 1
ATOM 1507 C CA . GLU A 1 199 ? 6.161 -2.996 -5.080 1.00 98.62 199 GLU A CA 1
ATOM 1508 C C . GLU A 1 199 ? 5.193 -2.769 -3.918 1.00 98.62 199 GLU A C 1
ATOM 1510 O O . GLU A 1 199 ? 4.731 -1.646 -3.701 1.00 98.62 199 GLU A O 1
ATOM 1515 N N . GLY A 1 200 ? 4.936 -3.819 -3.141 1.00 98.56 200 GLY A N 1
ATOM 1516 C CA . GLY A 1 200 ? 4.072 -3.762 -1.976 1.00 98.56 200 GLY A CA 1
ATOM 1517 C C . GLY A 1 200 ? 4.360 -4.866 -0.967 1.00 98.56 200 GLY A C 1
ATOM 1518 O O . GLY A 1 200 ? 4.833 -5.958 -1.306 1.00 98.56 200 GLY A O 1
ATOM 1519 N N . ILE A 1 201 ? 4.054 -4.556 0.291 1.00 98.81 201 ILE A N 1
ATOM 1520 C CA . ILE A 1 201 ? 4.286 -5.414 1.453 1.00 98.81 201 ILE A CA 1
ATOM 1521 C C . ILE A 1 201 ? 3.042 -5.539 2.339 1.00 98.81 201 ILE A C 1
ATOM 1523 O O . ILE A 1 201 ? 2.122 -4.721 2.269 1.00 98.81 201 ILE A O 1
ATOM 1527 N N . THR A 1 202 ? 3.028 -6.561 3.186 1.00 98.69 202 THR A N 1
ATOM 1528 C CA . THR A 1 202 ? 2.024 -6.786 4.227 1.00 98.69 202 THR A CA 1
ATOM 1529 C C . THR A 1 202 ? 2.626 -6.562 5.613 1.00 98.69 202 THR A C 1
ATOM 1531 O O . THR A 1 202 ? 3.843 -6.641 5.805 1.00 98.69 202 THR A O 1
ATOM 1534 N N . SER A 1 203 ? 1.783 -6.333 6.616 1.00 98.31 203 SER A N 1
ATOM 1535 C CA . SER A 1 203 ? 2.185 -6.470 8.015 1.00 98.31 203 SER A CA 1
ATOM 1536 C C . SER A 1 203 ? 2.433 -7.935 8.384 1.00 98.31 203 SER A C 1
ATOM 1538 O O . SER A 1 203 ? 1.942 -8.842 7.705 1.00 98.31 203 SER A O 1
ATOM 1540 N N . LYS A 1 204 ? 3.144 -8.181 9.493 1.00 95.81 204 LYS A N 1
ATOM 1541 C CA . LYS A 1 204 ? 3.398 -9.538 10.018 1.00 95.81 204 LYS A CA 1
ATOM 1542 C C . LYS A 1 204 ? 2.116 -10.313 10.330 1.00 95.81 204 LYS A C 1
ATOM 1544 O O . LYS A 1 204 ? 2.061 -11.517 10.120 1.00 95.81 204 LYS A O 1
ATOM 1549 N N . ASN A 1 205 ? 1.076 -9.625 10.804 1.00 95.69 205 ASN A N 1
ATOM 1550 C CA . ASN A 1 205 ? -0.249 -10.210 11.045 1.00 95.69 205 ASN A CA 1
ATOM 1551 C C . ASN A 1 205 ? -1.126 -10.300 9.777 1.00 95.69 205 ASN A C 1
ATOM 1553 O O . ASN A 1 205 ? -2.266 -10.747 9.859 1.00 95.69 205 ASN A O 1
ATOM 1557 N N . GLY A 1 206 ? -0.638 -9.847 8.616 1.00 97.62 206 GLY A N 1
ATOM 1558 C CA . GLY A 1 206 ? -1.342 -9.892 7.331 1.00 97.62 206 GLY A CA 1
ATOM 1559 C C . GLY A 1 206 ? -2.525 -8.925 7.181 1.00 97.62 206 GLY A C 1
ATOM 1560 O O . GLY A 1 206 ? -3.079 -8.831 6.087 1.00 97.62 206 GLY A O 1
ATOM 1561 N N . GLN A 1 207 ? -2.925 -8.199 8.230 1.00 98.38 207 GLN A N 1
ATOM 1562 C CA . GLN A 1 207 ? -4.107 -7.320 8.228 1.00 98.38 207 GLN A CA 1
ATOM 1563 C C . GLN A 1 207 ? -3.896 -6.001 7.473 1.00 98.38 207 GLN A C 1
ATOM 1565 O O . GLN A 1 207 ? -4.855 -5.403 6.979 1.00 98.38 207 GLN A O 1
ATOM 1570 N N . ILE A 1 208 ? -2.649 -5.542 7.387 1.00 98.75 208 ILE A N 1
ATOM 1571 C CA . ILE A 1 208 ? -2.270 -4.284 6.750 1.00 98.75 208 ILE A CA 1
ATOM 1572 C C . ILE A 1 208 ? -1.541 -4.609 5.453 1.00 98.75 208 ILE A C 1
ATOM 1574 O O . ILE A 1 208 ? -0.597 -5.398 5.467 1.00 98.75 208 ILE A O 1
ATOM 1578 N N . ILE A 1 209 ? -1.930 -3.981 4.347 1.00 98.75 209 ILE A N 1
ATOM 1579 C CA . ILE A 1 209 ? -1.152 -4.007 3.105 1.00 98.75 209 ILE A CA 1
ATOM 1580 C C . ILE A 1 209 ? -0.827 -2.596 2.633 1.00 98.75 209 ILE A C 1
ATOM 1582 O O . ILE A 1 209 ? -1.589 -1.650 2.833 1.00 98.75 209 ILE A O 1
ATOM 1586 N N . GLY A 1 210 ? 0.325 -2.455 1.993 1.00 98.62 210 GLY A N 1
ATOM 1587 C CA . GLY A 1 210 ? 0.774 -1.202 1.413 1.00 98.62 210 GLY A CA 1
ATOM 1588 C C . GLY A 1 210 ? 1.422 -1.432 0.060 1.00 98.62 210 GLY A C 1
ATOM 1589 O O . GLY A 1 210 ? 2.184 -2.385 -0.090 1.00 98.62 210 GLY A O 1
ATOM 1590 N N . LYS A 1 211 ? 1.108 -0.593 -0.930 1.00 98.50 211 LYS A N 1
ATOM 1591 C CA . LYS A 1 211 ? 1.653 -0.715 -2.291 1.00 98.50 211 LYS A CA 1
ATOM 1592 C C . LYS A 1 211 ? 1.739 0.623 -3.025 1.00 98.50 211 LYS A C 1
ATOM 1594 O O . LYS A 1 211 ? 0.995 1.550 -2.708 1.00 98.50 211 LYS A O 1
ATOM 1599 N N . MET A 1 212 ? 2.611 0.734 -4.026 1.00 98.00 212 MET A N 1
ATOM 1600 C CA . MET A 1 212 ? 2.783 1.971 -4.811 1.00 98.00 212 MET A CA 1
ATOM 1601 C C . MET A 1 212 ? 1.863 2.071 -6.032 1.00 98.00 212 MET A C 1
ATOM 1603 O O . MET A 1 212 ? 1.413 3.160 -6.385 1.00 98.00 212 MET A O 1
ATOM 1607 N N . GLY A 1 213 ? 1.597 0.952 -6.694 1.00 97.81 213 GLY A N 1
ATOM 1608 C CA . GLY A 1 213 ? 0.712 0.853 -7.845 1.00 97.81 213 GLY A CA 1
ATOM 1609 C C . GLY A 1 213 ? -0.751 1.026 -7.457 1.00 97.81 213 GLY A C 1
ATOM 1610 O O . GLY A 1 213 ? -1.216 0.458 -6.469 1.00 97.81 213 GLY A O 1
ATOM 1611 N N . HIS A 1 214 ? -1.474 1.780 -8.269 1.00 98.12 214 HIS A N 1
ATOM 1612 C CA . HIS A 1 214 ? -2.840 2.205 -8.020 1.00 98.12 214 HIS A CA 1
ATOM 1613 C C . HIS A 1 214 ? -3.864 1.181 -8.514 1.00 98.12 214 HIS A C 1
ATOM 1615 O O . HIS A 1 214 ? -4.435 1.327 -9.597 1.00 98.12 214 HIS A O 1
ATOM 1621 N N . SER A 1 215 ? -4.109 0.144 -7.716 1.00 96.81 215 SER A N 1
ATOM 1622 C CA . SER A 1 215 ? -5.136 -0.869 -8.006 1.00 96.81 215 SER A CA 1
ATOM 1623 C C . SER A 1 215 ? -6.556 -0.283 -8.009 1.00 96.81 215 SER A C 1
ATOM 1625 O O . SER A 1 215 ? -7.460 -0.873 -8.586 1.00 96.81 215 SER A O 1
ATOM 1627 N N . GLU A 1 216 ? -6.765 0.880 -7.385 1.00 96.50 216 GLU A N 1
ATOM 1628 C CA . GLU A 1 216 ? -8.032 1.619 -7.375 1.00 96.50 216 GLU A CA 1
ATOM 1629 C C . GLU A 1 216 ? -8.262 2.471 -8.630 1.00 96.50 216 GLU A C 1
ATOM 1631 O O . GLU A 1 216 ? -9.387 2.891 -8.880 1.00 96.50 216 GLU A O 1
ATOM 1636 N N . ARG A 1 217 ? -7.227 2.740 -9.439 1.00 95.56 217 ARG A N 1
ATOM 1637 C CA . ARG A 1 217 ? -7.343 3.539 -10.676 1.00 95.56 217 ARG A CA 1
ATOM 1638 C C . ARG A 1 217 ? -7.726 2.682 -11.882 1.00 95.56 217 ARG A C 1
ATOM 1640 O O . ARG A 1 217 ? -7.180 2.873 -12.965 1.00 95.56 217 ARG A O 1
ATOM 1647 N N . TYR A 1 218 ? -8.636 1.735 -11.696 1.00 92.50 218 TYR A N 1
ATOM 1648 C CA . TYR A 1 218 ? -9.138 0.854 -12.744 1.00 92.50 218 TYR A CA 1
ATOM 1649 C C . TYR A 1 218 ? -10.649 0.651 -12.606 1.00 92.50 218 TYR A C 1
ATOM 1651 O O . TYR A 1 218 ? -11.163 0.416 -11.516 1.00 92.50 218 TYR A O 1
ATOM 1659 N N . GLU A 1 219 ? -11.338 0.683 -13.741 1.00 91.56 219 GLU A N 1
ATOM 1660 C CA . GLU A 1 219 ? -12.715 0.227 -13.904 1.00 91.56 219 GLU A CA 1
ATOM 1661 C C . GLU A 1 219 ? -12.873 -0.410 -15.290 1.00 91.56 219 GLU A C 1
ATOM 1663 O O . GLU A 1 219 ? -12.042 -0.208 -16.187 1.00 91.56 219 GLU A O 1
ATOM 1668 N N . ASP A 1 220 ? -13.938 -1.190 -15.468 1.00 89.69 220 ASP A N 1
ATOM 1669 C CA . ASP A 1 220 ? -14.178 -1.902 -16.720 1.00 89.69 220 ASP A CA 1
ATOM 1670 C C . ASP A 1 220 ? -14.375 -0.902 -17.866 1.00 89.69 220 ASP A C 1
ATOM 1672 O O . ASP A 1 220 ? -15.240 -0.031 -17.820 1.00 89.69 220 ASP A O 1
ATOM 1676 N N . GLY A 1 221 ? -13.554 -1.033 -18.908 1.00 90.94 221 GLY A N 1
ATOM 1677 C CA . GLY A 1 221 ? -13.533 -0.101 -20.038 1.00 90.94 221 GLY A CA 1
ATOM 1678 C C . GLY A 1 221 ? -12.381 0.908 -20.018 1.00 90.94 221 GLY A C 1
ATOM 1679 O O . GLY A 1 221 ? -12.144 1.545 -21.044 1.00 90.94 221 GLY A O 1
ATOM 1680 N N . LEU A 1 222 ? -11.603 1.009 -18.933 1.00 93.00 222 LEU A N 1
ATOM 1681 C CA . LEU A 1 222 ? -10.337 1.752 -18.933 1.00 93.00 222 LEU A CA 1
ATOM 1682 C C . LEU A 1 222 ? -9.172 0.920 -19.492 1.00 93.00 222 LEU A C 1
ATOM 1684 O O . LEU A 1 222 ? -9.170 -0.308 -19.451 1.00 93.00 222 LEU A O 1
ATOM 1688 N N . PHE A 1 223 ? -8.154 1.614 -20.015 1.00 93.94 223 PHE A N 1
ATOM 1689 C CA . PHE A 1 223 ? -6.904 1.032 -20.532 1.00 93.94 223 PHE A CA 1
ATOM 1690 C C . PHE A 1 223 ? -7.081 -0.079 -21.583 1.00 93.94 223 PHE A C 1
ATOM 1692 O O . PHE A 1 223 ? -6.265 -0.996 -21.654 1.00 93.94 223 PHE A O 1
ATOM 1699 N N . GLN A 1 224 ? -8.115 -0.003 -22.427 1.00 92.38 224 GLN A N 1
ATOM 1700 C CA . GLN A 1 224 ? -8.433 -1.043 -23.422 1.00 92.38 224 GLN A CA 1
ATOM 1701 C C . GLN A 1 224 ? -7.289 -1.345 -24.405 1.00 92.38 224 GLN A C 1
ATOM 1703 O O . GLN A 1 224 ? -7.199 -2.445 -24.942 1.00 92.38 224 GLN A O 1
ATOM 1708 N N . ASN A 1 225 ? -6.408 -0.373 -24.646 1.00 94.88 225 ASN A N 1
ATOM 1709 C CA . ASN A 1 225 ? -5.239 -0.501 -25.516 1.00 94.88 225 ASN A CA 1
ATOM 1710 C C . ASN A 1 225 ? -3.993 -1.063 -24.808 1.00 94.88 225 ASN A C 1
ATOM 1712 O O . ASN A 1 225 ? -2.946 -1.202 -25.439 1.00 94.88 225 ASN A O 1
ATOM 1716 N N . ILE A 1 226 ? -4.078 -1.353 -23.512 1.00 94.56 226 ILE A N 1
ATOM 1717 C CA . ILE A 1 226 ? -2.988 -1.907 -22.713 1.00 94.56 226 ILE A CA 1
ATOM 1718 C C . ILE A 1 226 ? -3.387 -3.346 -22.376 1.00 94.56 226 ILE A C 1
ATOM 1720 O O . ILE A 1 226 ? -4.421 -3.536 -21.741 1.00 94.56 226 ILE A O 1
ATOM 1724 N N . PRO A 1 227 ? -2.632 -4.377 -22.784 1.00 93.38 227 PRO A N 1
ATOM 1725 C CA . PRO A 1 227 ? -2.950 -5.770 -22.457 1.00 93.38 227 PRO A CA 1
ATOM 1726 C C . PRO A 1 227 ? -2.671 -6.103 -20.978 1.00 93.38 227 PRO A C 1
ATOM 1728 O O . PRO A 1 227 ? -2.142 -5.279 -20.230 1.00 93.38 227 PRO A O 1
ATOM 1731 N N . GLY A 1 228 ? -3.076 -7.297 -20.533 1.00 94.06 228 GLY A N 1
ATOM 1732 C CA . GLY A 1 228 ? -2.857 -7.805 -19.168 1.00 94.06 228 GLY A CA 1
ATOM 1733 C C . GLY A 1 228 ? -4.050 -7.618 -18.222 1.00 94.06 228 GLY A C 1
ATOM 1734 O O . GLY A 1 228 ? -4.940 -6.810 -18.491 1.00 94.06 228 GLY A O 1
ATOM 1735 N N . ASN A 1 229 ? -4.079 -8.359 -17.114 1.00 95.81 229 ASN A N 1
ATOM 1736 C CA . ASN A 1 229 ? -5.101 -8.200 -16.076 1.00 95.81 229 ASN A CA 1
ATOM 1737 C C . ASN A 1 229 ? -4.829 -6.930 -15.246 1.00 95.81 229 ASN A C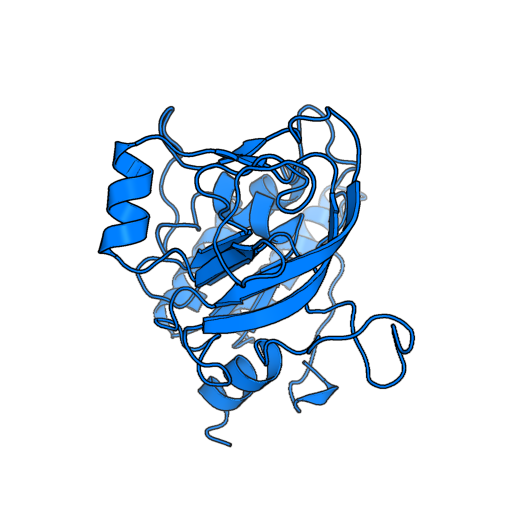 1
ATOM 1739 O O . ASN A 1 229 ? -3.678 -6.657 -14.935 1.00 95.81 229 ASN A O 1
ATOM 1743 N N . LYS A 1 230 ? -5.846 -6.134 -14.905 1.00 96.62 230 LYS A N 1
ATOM 1744 C CA . LYS A 1 230 ? -5.704 -4.909 -14.081 1.00 96.62 230 LYS A CA 1
ATOM 1745 C C . LYS A 1 230 ? -6.218 -5.118 -12.662 1.00 96.62 230 LYS A C 1
ATOM 1747 O O . LYS A 1 230 ? -5.843 -4.370 -11.763 1.00 96.62 230 LYS A O 1
ATOM 1752 N N . ASP A 1 231 ? -7.078 -6.112 -12.473 1.00 96.06 231 ASP A N 1
ATOM 1753 C CA . ASP A 1 231 ? -7.759 -6.339 -11.213 1.00 96.06 231 ASP A CA 1
ATOM 1754 C C . ASP A 1 231 ? -6.982 -7.349 -10.369 1.00 96.06 231 ASP A C 1
ATOM 1756 O O . ASP A 1 231 ? -6.861 -8.515 -10.731 1.00 96.06 231 ASP A O 1
ATOM 1760 N N . GLN A 1 232 ? -6.449 -6.870 -9.246 1.00 96.94 232 GLN A N 1
ATOM 1761 C CA . GLN A 1 232 ? -5.773 -7.685 -8.232 1.00 96.94 232 GLN A CA 1
ATOM 1762 C C . GLN A 1 232 ? -6.745 -8.234 -7.178 1.00 96.94 232 GLN A C 1
ATOM 1764 O O . GLN A 1 232 ? -6.309 -8.797 -6.176 1.00 96.94 232 GLN A O 1
ATOM 1769 N N . HIS A 1 233 ? -8.050 -7.999 -7.339 1.00 97.00 233 HIS A N 1
ATOM 1770 C CA . HIS A 1 233 ? -9.125 -8.442 -6.453 1.00 97.00 233 HIS A CA 1
ATOM 1771 C C . HIS A 1 233 ? -8.946 -8.046 -4.976 1.00 97.00 233 HIS A C 1
ATOM 1773 O O . HIS A 1 233 ? -9.555 -8.655 -4.096 1.00 97.00 233 HIS A O 1
ATOM 1779 N N . LEU A 1 234 ? -8.149 -7.010 -4.679 1.00 97.94 234 LEU A N 1
ATOM 1780 C CA . LEU A 1 234 ? -7.842 -6.588 -3.304 1.00 97.94 234 LEU A CA 1
ATOM 1781 C C . LEU A 1 234 ? -9.109 -6.160 -2.556 1.00 97.94 234 LEU A C 1
ATOM 1783 O O . LEU A 1 234 ? -9.362 -6.580 -1.428 1.00 97.94 234 LEU A O 1
ATOM 1787 N N . PHE A 1 235 ? -9.933 -5.342 -3.212 1.00 97.62 235 PHE A N 1
ATOM 1788 C CA . PHE A 1 235 ? -11.170 -4.818 -2.638 1.00 97.62 235 PHE A CA 1
ATOM 1789 C C . PHE A 1 235 ? -12.215 -5.921 -2.454 1.00 97.62 235 PHE A C 1
ATOM 1791 O O . PHE A 1 235 ? -12.830 -6.000 -1.392 1.00 97.62 235 PHE A O 1
ATOM 1798 N N . ALA A 1 236 ? -12.360 -6.801 -3.449 1.00 97.38 236 ALA A N 1
ATOM 1799 C CA . ALA A 1 236 ? -13.263 -7.947 -3.389 1.00 97.38 236 ALA A CA 1
ATOM 1800 C C . ALA A 1 236 ? -12.867 -8.899 -2.250 1.00 97.38 236 ALA A C 1
ATOM 1802 O O . ALA A 1 236 ? -13.706 -9.301 -1.448 1.00 97.38 236 ALA A O 1
ATOM 1803 N N . SER A 1 237 ? -11.568 -9.189 -2.122 1.00 98.12 237 SER A N 1
ATOM 1804 C CA . SER A 1 237 ? -11.015 -10.050 -1.070 1.00 98.12 237 SER A CA 1
ATOM 1805 C C . SER A 1 237 ? -11.284 -9.492 0.332 1.00 98.12 237 SER A C 1
ATOM 1807 O O . SER A 1 237 ? -11.691 -10.234 1.225 1.00 98.12 237 SER A O 1
ATOM 1809 N N . ALA A 1 238 ? -11.124 -8.180 0.526 1.00 97.94 238 ALA A N 1
ATOM 1810 C CA . ALA A 1 238 ? -11.423 -7.535 1.803 1.00 97.94 238 ALA A CA 1
ATOM 1811 C C . ALA A 1 238 ? -12.920 -7.540 2.142 1.00 97.94 238 ALA A C 1
ATOM 1813 O O . ALA A 1 238 ? -13.284 -7.826 3.282 1.00 97.94 238 ALA A O 1
ATOM 1814 N N . VAL A 1 239 ? -13.804 -7.278 1.173 1.00 97.50 239 VAL A N 1
ATOM 1815 C CA . VAL A 1 239 ? -15.257 -7.357 1.414 1.00 97.50 239 VAL A CA 1
ATOM 1816 C C . VAL A 1 239 ? -15.671 -8.793 1.737 1.00 97.50 239 VAL A C 1
ATOM 1818 O O . VAL A 1 239 ? -16.412 -9.029 2.696 1.00 97.50 239 VAL A O 1
ATOM 1821 N N . LYS A 1 240 ? -15.143 -9.771 1.000 1.00 96.88 240 LYS A N 1
ATOM 1822 C CA . LYS A 1 240 ? -15.364 -11.196 1.257 1.00 96.88 240 LYS A CA 1
ATOM 1823 C C . LYS A 1 240 ? -14.918 -11.614 2.654 1.00 96.88 240 LYS A C 1
ATOM 1825 O O . LYS A 1 240 ? -15.619 -12.387 3.302 1.00 96.88 240 LYS A O 1
ATOM 1830 N N . TYR A 1 241 ? -13.797 -11.086 3.145 1.00 96.69 241 TYR A N 1
ATOM 1831 C CA . TYR A 1 241 ? -13.292 -11.397 4.485 1.00 96.69 241 TYR A CA 1
ATOM 1832 C C . TYR A 1 241 ? -14.313 -11.083 5.591 1.00 96.69 241 TYR A C 1
ATOM 1834 O O . TYR A 1 241 ? -14.489 -11.891 6.500 1.00 96.69 241 TYR A O 1
ATOM 1842 N N . PHE A 1 242 ? -15.034 -9.961 5.491 1.00 96.75 242 PHE A N 1
ATOM 1843 C CA . PHE A 1 242 ? -16.031 -9.568 6.496 1.00 96.75 242 PHE A CA 1
ATOM 1844 C C . PHE A 1 242 ? -17.440 -10.101 6.226 1.00 96.75 242 PHE A C 1
ATOM 1846 O O . PHE A 1 242 ? -18.209 -10.306 7.162 1.00 96.75 242 PHE A O 1
ATOM 1853 N N . THR A 1 243 ? -17.802 -10.316 4.961 1.00 94.38 243 THR A N 1
ATOM 1854 C CA . THR A 1 243 ? -19.166 -10.728 4.585 1.00 94.38 243 THR A CA 1
ATOM 1855 C C . THR A 1 243 ? -19.325 -12.238 4.412 1.00 94.38 243 THR A C 1
ATOM 1857 O O . THR A 1 243 ? -20.451 -12.735 4.432 1.00 94.38 243 THR A O 1
ATOM 1860 N N . GLY A 1 244 ? -18.221 -12.968 4.223 1.00 87.12 244 GLY A N 1
ATOM 1861 C CA . GLY A 1 244 ? -18.203 -14.396 3.897 1.00 87.12 244 GLY A CA 1
ATOM 1862 C C . GLY A 1 244 ? -18.744 -14.740 2.504 1.00 87.12 244 GLY A C 1
ATOM 1863 O O . GLY A 1 244 ? -18.925 -15.924 2.216 1.00 87.12 244 GLY A O 1
ATOM 1864 N N . LYS A 1 245 ? -19.035 -13.735 1.668 1.00 69.25 245 LYS A N 1
ATOM 1865 C CA . LYS A 1 245 ? -19.612 -13.885 0.324 1.00 69.25 245 LYS A CA 1
ATOM 1866 C C . LYS A 1 245 ? -18.539 -13.855 -0.756 1.00 69.25 245 LYS A C 1
ATOM 1868 O O . LYS A 1 245 ? -17.622 -13.017 -0.652 1.00 69.25 245 LYS A O 1
#

Secondary structure (DSSP, 8-state):
-GGGT----------SSHHHHHHHHHHHHHHHHH-SEEEE--S-GGGGTTTSTTHHHHHHHTSHHHHHHHHHHHHTT-EEEEETHHHHHHHHTT-TTTSS--PPPTTS-EEE--TTSS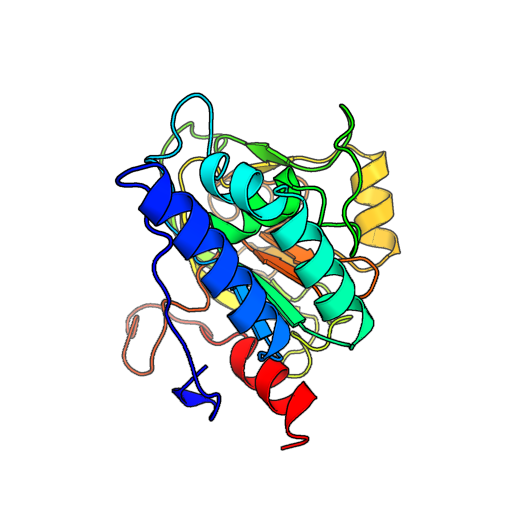-EEEEEEEEE----SGGGTT--TT-EEEEEEEESS-EEE--HHHHHHHHHTT-EEEEEB-TTS-B--STTTSTT--GGGEEEEE-TTSSEEEESS-TTS--TTSSTTS-SB----HHHHHHHHHH--